Protein 3VOQ (pdb70)

InterPro domains:
  IPR008828 TORC2 component Sin1/Avo1 [PTHR13335] (1-492)
  IPR011993 PH-like domain superfamily [G3DSA:2.30.29.30] (369-493)
  IPR031313 SAPK-interacting protein 1, Pleckstrin-homology domain [PF16979] (382-487)
  IPR031567 Sin1, middle CRIM domain [PF16978] (139-267)
  IPR032679 Sin1, N-terminal [PF05422] (18-128)
  IPR057339 Target of rapamycin complex 2 subunit MAPKAP1-like, Ras-binding domain [PF25322] (287-353)

Radius of gyration: 21.89 Å; Cα contacts (8 Å, |Δi|>4): 453; chains: 2; bounding box: 77×35×36 Å

Secondary structure (DSSP, 8-state):
-HHHHHHHHHTTTS-EEEEEEEEETTTEEEEEEEEE-SSEEEEEE---SB-----EEEEGGGEEEEEEEEE-SSS-EEEEEEEEETTEEEEEEEEE-HHHHHHHHHHHHHHHHT--/-HHHHHHHHHHHHS-EEEEEEEEEETTEEEEEEEEE-SSEEEEEE----S-EEEEGGGEEEEEEEEEEETTEEEEEEEEEETTEEEEEEEEE-HHHHHHHHHHHHHHHHTT--

B-factor: mean 34.65, std 16.0, range [14.68, 100.29]

GO terms:
  GO:0005634 nucleus (C, IDA)
  GO:0005737 cytoplasm (C, IDA)
  GO:0031932 TORC2 complex (C, IDA)
  GO:0005829 cytosol (C, IDA)
  GO:0005886 plasma membrane (C, IDA)
  GO:0004674 protein serine/threonine kinase activity (F, IDA)
  GO:0038203 TORC2 signaling (P, IDA)
  GO:0019901 protein kinase binding (F, IPI)
  GO:0005547 phosphatidylinositol-3,4,5-trisphosphate binding (F, IDA)
  GO:0005741 mitochondrial outer membrane (C, IDA)
  GO:0005764 lysosome (C, IDA)
  GO:0005769 early endosome (C, IDA)
  GO:0005770 late endosome (C, IDA)
  GO:0005783 endoplasmic reticulum (C, IDA)
  GO:0140767 enzyme-substrate adaptor activity (F, IDA)
  GO:0031901 early endosome membrane (C, EXP)
  GO:0031902 late endosome membrane (C, EXP)
  GO:0000139 Golgi membrane (C, EXP)
  GO:0005634 nucleus (C, EXP)
  GO:0005737 cytoplasm (C, EXP)

CATH classification: 2.30.29.30

Nearest PDB structures (foldseek):
  3voq-assembly1_A  TM=1.009E+00  e=1.250E-22  Homo sapiens
  7lc1-assembly2_D  TM=9.652E-01  e=3.990E-19  Homo sapiens
  7lc1-assembly1_B  TM=9.574E-01  e=5.546E-19  Homo sapiens
  3voq-assembly1_B  TM=9.208E-01  e=3.787E-18  Homo sapiens
  4a6k-assembly1_D  TM=5.849E-01  e=3.938E-03  Saccharomyces cerevisiae

Organism: Homo sapiens (NCBI:txid9606)

Structure (mmCIF, N/CA/C/O backbone):
data_3VOQ
#
_entry.id   3VOQ
#
_cell.length_a   79.293
_cell.length_b   79.293
_cell.length_c   123.599
_cell.angle_alpha   90.000
_cell.angle_beta   90.000
_cell.angle_gamma   90.000
#
_symmetry.space_group_name_H-M   'P 43 21 2'
#
loop_
_entity.id
_entity.type
_entity.pdbx_description
1 polymer 'Target of rapamycin complex 2 subunit MAPKAP1'
2 water water
#
loop_
_atom_site.group_PDB
_atom_site.id
_atom_site.type_symbol
_atom_site.label_atom_id
_atom_site.label_alt_id
_atom_site.label_comp_id
_atom_site.label_asym_id
_atom_site.label_entity_id
_atom_site.label_seq_id
_atom_site.pdbx_PDB_ins_code
_atom_site.Cartn_x
_atom_site.Cartn_y
_atom_site.Cartn_z
_atom_site.occupancy
_atom_site.B_iso_or_equiv
_atom_site.auth_seq_id
_atom_site.auth_comp_id
_atom_site.auth_asym_id
_atom_site.auth_atom_id
_atom_site.pdbx_PDB_model_num
ATOM 1 N N . GLY A 1 1 ? -9.800 -5.917 -7.929 1.00 37.42 369 GLY A N 1
ATOM 2 C CA . GLY A 1 1 ? -10.938 -5.593 -7.082 1.00 30.53 369 GLY A CA 1
ATOM 3 C C . GLY A 1 1 ? -11.239 -6.807 -6.233 1.00 33.48 369 GLY A C 1
ATOM 4 O O . GLY A 1 1 ? -10.323 -7.661 -5.976 1.00 30.46 369 GLY A O 1
ATOM 5 N N . ALA A 1 2 ? -12.483 -6.888 -5.755 1.00 28.46 370 ALA A N 1
ATOM 6 C CA . ALA A 1 2 ? -12.810 -7.920 -4.750 1.00 28.98 370 ALA A CA 1
ATOM 7 C C . ALA A 1 2 ? -12.509 -9.334 -5.321 1.00 28.17 370 ALA A C 1
ATOM 8 O O . ALA A 1 2 ? -11.921 -10.182 -4.616 1.00 23.92 370 ALA A O 1
ATOM 10 N N . MET A 1 3 ? -12.867 -9.593 -6.566 1.00 27.98 371 MET A N 1
ATOM 11 C CA . MET A 1 3 ? -12.827 -11.019 -7.028 1.00 28.02 371 MET A CA 1
ATOM 12 C C . MET A 1 3 ? -11.368 -11.434 -7.300 1.00 29.80 371 MET A C 1
ATOM 13 O O . MET A 1 3 ? -10.996 -12.575 -7.079 1.00 27.59 371 MET A O 1
ATOM 18 N N . ALA A 1 4 ? -10.533 -10.508 -7.758 1.00 26.58 372 ALA A N 1
ATOM 19 C CA . ALA A 1 4 ? -9.081 -10.811 -7.885 1.00 27.98 372 ALA A CA 1
ATOM 20 C C . ALA A 1 4 ? -8.455 -11.060 -6.531 1.00 26.09 372 ALA A C 1
ATOM 21 O O . ALA A 1 4 ? -7.568 -11.898 -6.419 1.00 23.95 372 ALA A O 1
ATOM 23 N N . THR A 1 5 ? -8.905 -10.333 -5.488 1.00 21.94 373 THR A N 1
ATOM 24 C CA . THR A 1 5 ? -8.430 -10.481 -4.128 1.00 20.78 373 THR A CA 1
ATOM 25 C C . THR A 1 5 ? -8.888 -11.817 -3.603 1.00 22.05 373 THR A C 1
ATOM 26 O O . THR A 1 5 ? -8.070 -12.544 -3.003 1.00 21.53 373 THR A O 1
ATOM 30 N N . VAL A 1 6 ? -10.133 -12.213 -3.905 1.00 21.07 374 VAL A N 1
ATOM 31 C CA . VAL A 1 6 ? -10.565 -13.573 -3.499 1.00 22.35 374 VAL A CA 1
ATOM 32 C C . VAL A 1 6 ? -9.766 -14.671 -4.283 1.00 20.86 374 VAL A C 1
ATOM 33 O O . VAL A 1 6 ? -9.365 -15.650 -3.707 1.00 19.65 374 VAL A O 1
ATOM 37 N N . GLN A 1 7 ? -9.514 -14.467 -5.574 1.00 22.81 375 GLN A N 1
ATOM 38 C CA . GLN A 1 7 ? -8.660 -15.429 -6.331 1.00 22.67 375 GLN A CA 1
ATOM 39 C C . GLN A 1 7 ? -7.286 -15.567 -5.657 1.00 22.33 375 GLN A C 1
ATOM 40 O O . GLN A 1 7 ? -6.747 -16.672 -5.506 1.00 20.60 375 GLN A O 1
ATOM 46 N N . ASP A 1 8 ? -6.707 -14.455 -5.250 1.00 23.23 376 ASP A N 1
ATOM 47 C CA . ASP A 1 8 ? -5.402 -14.531 -4.562 1.00 23.49 376 ASP A CA 1
ATOM 48 C C . ASP A 1 8 ? -5.485 -15.304 -3.203 1.00 22.01 376 ASP A C 1
ATOM 49 O O . ASP A 1 8 ? -4.500 -15.886 -2.794 1.00 23.75 376 ASP A O 1
ATOM 54 N N . MET A 1 9 ? -6.565 -15.133 -2.460 1.00 17.75 377 MET A N 1
ATOM 55 C CA . MET A 1 9 ? -6.739 -15.933 -1.232 1.00 19.77 377 MET A CA 1
ATOM 56 C C . MET A 1 9 ? -6.853 -17.407 -1.606 1.00 17.61 377 MET A C 1
ATOM 57 O O . MET A 1 9 ? -6.285 -18.271 -0.967 1.00 21.49 377 MET A O 1
ATOM 62 N N . LEU A 1 10 ? -7.665 -17.717 -2.604 1.00 18.36 378 LEU A N 1
ATOM 63 C CA . LEU A 1 10 ? -7.849 -19.126 -2.979 1.00 18.93 378 LEU A CA 1
ATOM 64 C C . LEU A 1 10 ? -6.553 -19.837 -3.372 1.00 18.61 378 LEU A C 1
ATOM 65 O O . LEU A 1 10 ? -6.357 -21.055 -3.085 1.00 19.79 378 LEU A O 1
ATOM 70 N N . SER A 1 11 ? -5.660 -19.088 -4.035 1.00 18.07 379 SER A N 1
ATOM 71 C CA . SER A 1 11 ? -4.422 -19.612 -4.626 1.00 18.40 379 SER A CA 1
ATOM 72 C C . SER A 1 11 ? -3.271 -19.369 -3.620 1.00 17.00 379 SER A C 1
ATOM 73 O O . SER A 1 11 ? -2.137 -19.584 -3.955 1.00 19.33 379 SER A O 1
ATOM 76 N N . SER A 1 12 ? -3.558 -18.946 -2.408 1.00 18.31 380 SER A N 1
ATOM 77 C CA . SER A 1 12 ? -2.470 -18.513 -1.508 1.00 17.19 380 SER A CA 1
ATOM 78 C C . SER A 1 12 ? -1.520 -19.603 -1.084 1.00 22.65 380 SER A C 1
ATOM 79 O O . SER A 1 12 ? -0.335 -19.334 -0.784 1.00 19.50 380 SER A O 1
ATOM 82 N N . HIS A 1 13 ? -2.039 -20.843 -1.017 1.00 20.30 381 HIS A N 1
ATOM 83 C CA . HIS A 1 13 ? -1.223 -21.929 -0.646 1.00 19.17 381 HIS A CA 1
ATOM 84 C C . HIS A 1 13 ? -0.581 -22.625 -1.821 1.00 17.53 381 HIS A C 1
ATOM 85 O O . HIS A 1 13 ? 0.233 -23.548 -1.617 1.00 18.91 381 HIS A O 1
ATOM 92 N N . HIS A 1 14 ? -0.838 -22.206 -3.047 1.00 17.82 382 HIS A N 1
ATOM 93 C CA . HIS A 1 14 ? -0.270 -22.890 -4.206 1.00 19.38 382 HIS A CA 1
ATOM 94 C C . HIS A 1 14 ? 1.205 -22.483 -4.243 1.00 24.45 382 HIS A C 1
ATOM 95 O O . HIS A 1 14 ? 1.584 -21.370 -3.788 1.00 21.57 382 HIS A O 1
ATOM 102 N N . TYR A 1 15 ? 2.018 -23.332 -4.849 1.00 22.66 383 TYR A N 1
ATOM 103 C CA . TYR A 1 15 ? 3.437 -23.008 -5.078 1.00 24.08 383 TYR A CA 1
ATOM 104 C C . TYR A 1 15 ? 3.619 -21.810 -5.973 1.00 25.52 383 TYR A C 1
ATOM 105 O O . TYR A 1 15 ? 2.995 -21.721 -7.019 1.00 20.57 383 TYR A O 1
ATOM 114 N N . LYS A 1 16 ? 4.475 -20.862 -5.590 1.00 23.97 384 LYS A N 1
ATOM 115 C CA . LYS A 1 16 ? 4.894 -19.844 -6.496 1.00 25.24 384 LYS A CA 1
ATOM 116 C C . LYS A 1 16 ? 6.361 -19.428 -6.149 1.00 29.85 384 LYS A C 1
ATOM 117 O O . LYS A 1 16 ? 6.749 -19.303 -4.991 1.00 24.96 384 LYS A O 1
ATOM 123 N N . SER A 1 17 ? 7.183 -19.202 -7.165 1.00 31.01 385 SER A N 1
ATOM 124 C CA . SER A 1 17 ? 8.587 -18.805 -6.857 1.00 36.03 385 SER A CA 1
ATOM 125 C C . SER A 1 17 ? 8.810 -17.388 -7.236 1.00 36.55 385 SER A C 1
ATOM 126 O O . SER A 1 17 ? 8.162 -16.874 -8.149 1.00 34.48 385 SER A O 1
ATOM 129 N N . PHE A 1 18 ? 9.671 -16.701 -6.500 1.00 30.79 386 PHE A N 1
ATOM 130 C CA . PHE A 1 18 ? 9.920 -15.310 -6.759 1.00 29.93 386 PHE A CA 1
ATOM 131 C C . PHE A 1 18 ? 11.478 -15.113 -6.868 1.00 34.82 386 PHE A C 1
ATOM 132 O O . PHE A 1 18 ? 12.242 -15.684 -6.075 1.00 30.53 386 PHE A O 1
ATOM 140 N N . LYS A 1 19 ? 11.937 -14.286 -7.801 1.00 33.86 387 LYS A N 1
ATOM 141 C CA . LYS A 1 19 ? 13.405 -13.919 -7.905 1.00 35.20 387 LYS A CA 1
ATOM 142 C C . LYS A 1 19 ? 13.600 -12.721 -7.072 1.00 31.82 387 LYS A C 1
ATOM 143 O O . LYS A 1 19 ? 13.087 -11.647 -7.401 1.00 33.67 387 LYS A O 1
ATOM 149 N N . VAL A 1 20 ? 14.326 -12.848 -5.965 1.00 32.18 388 VAL A N 1
ATOM 150 C CA . VAL A 1 20 ? 14.503 -11.712 -5.040 1.00 28.85 388 VAL A CA 1
ATOM 151 C C . VAL A 1 20 ? 16.021 -11.751 -4.585 1.00 27.60 388 VAL A C 1
ATOM 152 O O . VAL A 1 20 ? 16.713 -12.713 -4.795 1.00 31.09 388 VAL A O 1
ATOM 156 N N . SER A 1 21 ? 16.455 -10.706 -3.910 1.00 29.02 389 SER A N 1
ATOM 157 C CA . SER A 1 21 ? 17.777 -10.619 -3.262 1.00 36.99 389 SER A CA 1
ATOM 158 C C . SER A 1 21 ? 17.596 -10.999 -1.833 1.00 29.29 389 SER A C 1
ATOM 159 O O . SER A 1 21 ? 16.796 -10.401 -1.169 1.00 35.42 389 SER A O 1
ATOM 162 N N . MET A 1 22 ? 18.390 -11.946 -1.373 1.00 32.38 390 MET A N 1
ATOM 163 C CA . MET A 1 22 ? 18.592 -12.205 0.038 1.00 26.34 390 MET A CA 1
ATOM 164 C C . MET A 1 22 ? 19.709 -11.279 0.614 1.00 32.39 390 MET A C 1
ATOM 165 O O . MET A 1 22 ? 20.813 -11.192 0.023 1.00 33.09 390 MET A O 1
ATOM 170 N N . ILE A 1 23 ? 19.440 -10.601 1.726 1.00 28.96 391 ILE A N 1
ATOM 171 C CA . ILE A 1 23 ? 20.392 -9.718 2.352 1.00 29.55 391 ILE A CA 1
ATOM 172 C C . ILE A 1 23 ? 21.238 -10.576 3.339 1.00 38.18 391 ILE A C 1
ATOM 173 O O . ILE A 1 23 ? 20.650 -11.359 4.133 1.00 32.39 391 ILE A O 1
ATOM 178 N N . HIS A 1 24 ? 22.598 -10.546 3.237 1.00 29.68 392 HIS A N 1
ATOM 179 C CA . HIS A 1 24 ? 23.489 -11.297 4.202 1.00 30.68 392 HIS A CA 1
ATOM 180 C C . HIS A 1 24 ? 24.130 -10.393 5.182 1.00 33.81 392 HIS A C 1
ATOM 181 O O . HIS A 1 24 ? 24.707 -9.326 4.810 1.00 35.95 392 HIS A O 1
ATOM 188 N N . ARG A 1 25 ? 24.049 -10.757 6.455 1.00 32.73 393 ARG A N 1
ATOM 189 C CA . ARG A 1 25 ? 24.567 -9.904 7.547 1.00 37.45 393 ARG A CA 1
ATOM 190 C C . ARG A 1 25 ? 24.255 -8.440 7.455 1.00 42.44 393 ARG A C 1
ATOM 191 O O . ARG A 1 25 ? 25.121 -7.619 7.787 1.00 41.36 393 ARG A O 1
ATOM 199 N N . LEU A 1 26 ? 23.065 -8.092 6.962 1.00 40.61 394 LEU A N 1
ATOM 200 C CA . LEU A 1 26 ? 22.659 -6.704 6.843 1.00 42.64 394 LEU A CA 1
ATOM 201 C C . LEU A 1 26 ? 23.664 -5.840 6.068 1.00 41.22 394 LEU A C 1
ATOM 202 O O . LEU A 1 26 ? 23.744 -4.623 6.293 1.00 41.64 394 LEU A O 1
ATOM 207 N N . ARG A 1 27 ? 24.392 -6.481 5.164 1.00 37.52 395 ARG A N 1
ATOM 208 C CA . ARG A 1 27 ? 25.437 -5.826 4.401 1.00 41.12 395 ARG A CA 1
ATOM 209 C C . ARG A 1 27 ? 25.351 -6.001 2.918 1.00 40.66 395 ARG A C 1
ATOM 210 O O . ARG A 1 27 ? 25.393 -5.023 2.205 1.00 48.94 395 ARG A O 1
ATOM 218 N N . PHE A 1 28 ? 25.229 -7.223 2.414 1.00 42.76 396 PHE A N 1
ATOM 219 C CA . PHE A 1 28 ? 25.181 -7.315 0.980 1.00 36.21 396 PHE A CA 1
ATOM 220 C C . PHE A 1 28 ? 24.098 -8.270 0.475 1.00 43.74 396 PHE A C 1
ATOM 221 O O . PHE A 1 28 ? 23.592 -9.089 1.260 1.00 34.20 396 PHE A O 1
ATOM 229 N N . THR A 1 29 ? 23.802 -8.279 -0.828 1.00 33.54 397 THR A N 1
ATOM 230 C CA . THR A 1 29 ? 22.783 -9.252 -1.266 1.00 41.21 397 THR A CA 1
ATOM 231 C C . THR A 1 29 ? 23.350 -10.248 -2.204 1.00 43.49 397 THR A C 1
ATOM 232 O O . THR A 1 29 ? 24.378 -9.967 -2.825 1.00 40.02 397 THR A O 1
ATOM 236 N N . THR A 1 30 ? 22.712 -11.424 -2.293 1.00 40.43 398 THR A N 1
ATOM 237 C CA . THR A 1 30 ? 22.915 -12.390 -3.375 1.00 35.77 398 THR A CA 1
ATOM 238 C C . THR A 1 30 ? 21.525 -12.695 -3.988 1.00 44.75 398 THR A C 1
ATOM 239 O O . THR A 1 30 ? 20.479 -12.428 -3.393 1.00 37.13 398 THR A O 1
ATOM 243 N N . ASP A 1 31 ? 21.507 -13.273 -5.168 1.00 44.37 399 ASP A N 1
ATOM 244 C CA . ASP A 1 31 ? 20.215 -13.519 -5.827 1.00 45.65 399 ASP A CA 1
ATOM 245 C C . ASP A 1 31 ? 19.759 -14.900 -5.536 1.00 41.29 399 ASP A C 1
ATOM 246 O O . ASP A 1 31 ? 20.533 -15.813 -5.607 1.00 36.94 399 ASP A O 1
ATOM 251 N N . VAL A 1 32 ? 18.474 -15.056 -5.157 1.00 40.75 400 VAL A N 1
ATOM 252 C CA . VAL A 1 32 ? 17.951 -16.400 -4.829 1.00 33.83 400 VAL A CA 1
ATOM 253 C C . VAL A 1 32 ? 16.619 -16.612 -5.588 1.00 33.29 400 VAL A C 1
ATOM 254 O O . VAL A 1 32 ? 15.984 -15.670 -6.054 1.00 35.42 400 VAL A O 1
ATOM 258 N N . GLN A 1 33 ? 16.197 -17.850 -5.663 1.00 34.72 401 GLN A N 1
ATOM 259 C CA . GLN A 1 33 ? 14.820 -18.101 -5.972 1.00 38.56 401 GLN A CA 1
ATOM 260 C C . GLN A 1 33 ? 14.147 -18.516 -4.620 1.00 32.11 401 GLN A C 1
ATOM 261 O O . GLN A 1 33 ? 14.625 -19.434 -3.905 1.00 33.74 401 GLN A O 1
ATOM 267 N N . LEU A 1 34 ? 13.085 -17.798 -4.265 1.00 33.56 402 LEU A N 1
ATOM 268 C CA . LEU A 1 34 ? 12.326 -18.049 -3.013 1.00 27.21 402 LEU A CA 1
ATOM 269 C C . LEU A 1 34 ? 10.995 -18.752 -3.500 1.00 27.21 402 LEU A C 1
ATOM 270 O O . LEU A 1 34 ? 10.185 -18.124 -4.239 1.00 26.86 402 LEU A O 1
ATOM 275 N N . GLY A 1 35 ? 10.879 -20.023 -3.213 1.00 26.02 403 GLY A N 1
ATOM 276 C CA . GLY A 1 35 ? 9.715 -20.842 -3.622 1.00 26.82 403 GLY A CA 1
ATOM 277 C C . GLY A 1 35 ? 8.845 -20.893 -2.340 1.00 29.81 403 GLY A C 1
ATOM 278 O O . GLY A 1 35 ? 9.353 -21.231 -1.248 1.00 27.88 403 GLY A O 1
ATOM 279 N N . ILE A 1 36 ? 7.569 -20.531 -2.455 1.00 19.98 404 ILE A N 1
ATOM 280 C CA . ILE A 1 36 ? 6.660 -20.525 -1.264 1.00 18.28 404 ILE A CA 1
ATOM 281 C C . ILE A 1 36 ? 5.395 -21.346 -1.628 1.00 20.61 404 ILE A C 1
ATOM 282 O O . ILE A 1 36 ? 4.798 -21.070 -2.693 1.00 19.63 404 ILE A O 1
ATOM 287 N N . SER A 1 37 ? 4.981 -22.284 -0.780 1.00 20.97 405 SER A N 1
ATOM 288 C CA . SER A 1 37 ? 3.633 -22.859 -0.948 1.00 21.14 405 SER A CA 1
ATOM 289 C C . SER A 1 37 ? 3.176 -23.130 0.452 1.00 21.18 405 SER A C 1
ATOM 290 O O . SER A 1 37 ? 3.947 -22.897 1.447 1.00 19.72 405 SER A O 1
ATOM 293 N N . GLY A 1 38 ? 1.937 -23.637 0.629 1.00 19.15 406 GLY A N 1
ATOM 294 C CA . GLY A 1 38 ? 1.492 -24.026 1.986 1.00 16.53 406 GLY A CA 1
ATOM 295 C C . GLY A 1 38 ? 2.315 -25.159 2.626 1.00 20.49 406 GLY A C 1
ATOM 296 O O . GLY A 1 38 ? 2.157 -25.434 3.838 1.00 24.57 406 GLY A O 1
ATOM 297 N N . ASP A 1 39 ? 3.069 -25.901 1.836 1.00 18.93 407 ASP A N 1
ATOM 298 C CA . ASP A 1 39 ? 3.958 -27.019 2.380 1.00 24.85 407 ASP A CA 1
ATOM 299 C C . ASP A 1 39 ? 5.278 -26.471 2.947 1.00 23.18 407 ASP A C 1
ATOM 300 O O . ASP A 1 39 ? 5.750 -26.951 3.942 1.00 23.52 407 ASP A O 1
ATOM 305 N N . LYS A 1 40 ? 5.907 -25.491 2.297 1.00 22.52 408 LYS A N 1
ATOM 306 C CA . LYS A 1 40 ? 7.255 -25.107 2.717 1.00 24.73 408 LYS A CA 1
ATOM 307 C C . LYS A 1 40 ? 7.740 -23.882 1.988 1.00 25.57 408 LYS A C 1
ATOM 308 O O . LYS A 1 40 ? 7.143 -23.491 0.947 1.00 23.82 408 LYS A O 1
ATOM 314 N N . VAL A 1 41 ? 8.817 -23.275 2.543 1.00 22.80 409 VAL A N 1
ATOM 315 C CA . VAL A 1 41 ? 9.454 -22.132 1.979 1.00 21.58 409 VAL A CA 1
ATOM 316 C C . VAL A 1 41 ? 10.897 -22.621 1.551 1.00 25.92 409 VAL A C 1
ATOM 317 O O . VAL A 1 41 ? 11.633 -23.162 2.404 1.00 25.04 409 VAL A O 1
ATOM 321 N N . GLU A 1 42 ? 11.278 -22.483 0.278 1.00 23.68 410 GLU A N 1
ATOM 322 C CA . GLU A 1 42 ? 12.671 -22.808 -0.126 1.00 28.59 410 GLU A CA 1
ATOM 323 C C . GLU A 1 42 ? 13.418 -21.645 -0.648 1.00 31.03 410 GLU A C 1
ATOM 324 O O . GLU A 1 42 ? 12.833 -20.802 -1.337 1.00 27.37 410 GLU A O 1
ATOM 330 N N . ILE A 1 43 ? 14.716 -21.561 -0.300 1.00 31.10 411 ILE A N 1
ATOM 331 C CA . ILE A 1 43 ? 15.618 -20.509 -0.817 1.00 31.39 411 ILE A CA 1
ATOM 332 C C . ILE A 1 43 ? 16.770 -21.258 -1.492 1.00 34.65 411 ILE A C 1
ATOM 333 O O . ILE A 1 43 ? 17.418 -22.149 -0.849 1.00 34.05 411 ILE A O 1
ATOM 338 N N . ASP A 1 44 ? 16.915 -21.017 -2.787 1.00 37.40 412 ASP A N 1
ATOM 339 C CA . ASP A 1 44 ? 17.951 -21.617 -3.597 1.00 38.99 412 ASP A CA 1
ATOM 340 C C . ASP A 1 44 ? 18.703 -20.464 -4.236 1.00 41.31 412 ASP A C 1
ATOM 341 O O . ASP A 1 44 ? 18.095 -19.562 -4.814 1.00 41.74 412 ASP A O 1
ATOM 346 N N . PRO A 1 45 ? 20.031 -20.449 -4.048 1.00 46.04 413 PRO A N 1
ATOM 347 C CA . PRO A 1 45 ? 20.877 -19.459 -4.658 1.00 45.43 413 PRO A CA 1
ATOM 348 C C . PRO A 1 45 ? 20.760 -19.570 -6.169 1.00 40.82 413 PRO A C 1
ATOM 349 O O . PRO A 1 45 ? 20.823 -20.679 -6.697 1.00 47.26 413 PRO A O 1
ATOM 353 N N . VAL A 1 46 ? 20.590 -18.464 -6.874 1.00 46.74 414 VAL A N 1
ATOM 354 C CA . VAL A 1 46 ? 20.494 -18.533 -8.337 1.00 55.24 414 VAL A CA 1
ATOM 355 C C . VAL A 1 46 ? 21.834 -18.841 -9.102 1.00 62.75 414 VAL A C 1
ATOM 356 O O . VAL A 1 46 ? 22.935 -18.379 -8.724 1.00 57.16 414 VAL A O 1
ATOM 360 N N . THR A 1 53 ? 36.561 -18.366 -6.649 1.00 85.87 421 THR A N 1
ATOM 361 C CA . THR A 1 53 ? 35.632 -19.490 -6.579 1.00 91.89 421 THR A CA 1
ATOM 362 C C . THR A 1 53 ? 36.342 -20.701 -5.899 1.00 88.52 421 THR A C 1
ATOM 363 O O . THR A 1 53 ? 35.753 -21.777 -5.778 1.00 100.29 421 THR A O 1
ATOM 367 N N . LYS A 1 54 ? 37.589 -20.511 -5.437 1.00 83.56 422 LYS A N 1
ATOM 368 C CA . LYS A 1 54 ? 38.210 -21.428 -4.434 1.00 68.14 422 LYS A CA 1
ATOM 369 C C . LYS A 1 54 ? 38.310 -20.827 -2.965 1.00 65.55 422 LYS A C 1
ATOM 370 O O . LYS A 1 54 ? 38.419 -21.560 -1.946 1.00 59.44 422 LYS A O 1
ATOM 376 N N . PHE A 1 55 ? 38.251 -19.495 -2.849 1.00 39.79 423 PHE A N 1
ATOM 377 C CA . PHE A 1 55 ? 38.008 -18.882 -1.502 1.00 46.04 423 PHE A CA 1
ATOM 378 C C . PHE A 1 55 ? 36.592 -18.339 -1.418 1.00 46.43 423 PHE A C 1
ATOM 379 O O . PHE A 1 55 ? 36.379 -17.306 -0.843 1.00 45.94 423 PHE A O 1
ATOM 387 N N . TRP A 1 56 ? 35.642 -19.068 -1.997 1.00 49.32 424 TRP A N 1
ATOM 388 C CA . TRP A 1 56 ? 34.252 -18.588 -2.141 1.00 50.94 424 TRP A CA 1
ATOM 389 C C . TRP A 1 56 ? 33.406 -19.083 -0.972 1.00 58.60 424 TRP A C 1
ATOM 390 O O . TRP A 1 56 ? 33.344 -20.304 -0.730 1.00 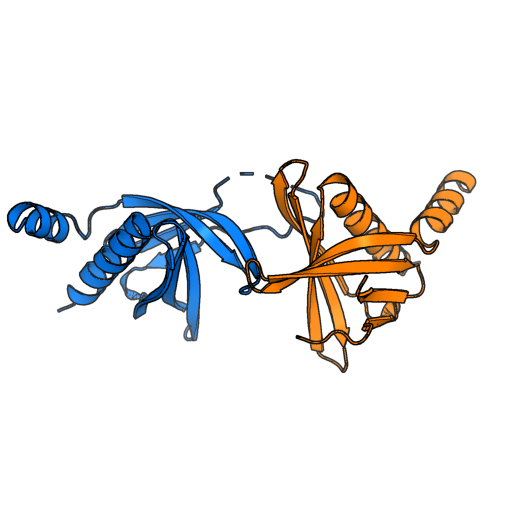57.41 424 TRP A O 1
ATOM 401 N N . ILE A 1 57 ? 32.791 -18.150 -0.214 1.00 53.55 425 ILE A N 1
ATOM 402 C CA . ILE A 1 57 ? 31.764 -18.460 0.820 1.00 53.10 425 ILE A CA 1
ATOM 403 C C . ILE A 1 57 ? 30.514 -19.147 0.153 1.00 52.12 425 ILE A C 1
ATOM 404 O O . ILE A 1 57 ? 29.747 -18.450 -0.512 1.00 55.69 425 ILE A O 1
ATOM 409 N N . LYS A 1 58 ? 30.355 -20.477 0.290 1.00 56.04 426 LYS A N 1
ATOM 410 C CA . LYS A 1 58 ? 29.272 -21.251 -0.362 1.00 62.28 426 LYS A CA 1
ATOM 411 C C . LYS A 1 58 ? 27.868 -20.851 0.224 1.00 61.25 426 LYS A C 1
ATOM 412 O O . LYS A 1 58 ? 27.755 -20.612 1.431 1.00 50.82 426 LYS A O 1
ATOM 414 N N . GLN A 1 59 ? 26.826 -20.707 -0.609 1.00 62.04 427 GLN A N 1
ATOM 415 C CA . GLN A 1 59 ? 25.443 -20.478 -0.053 1.00 57.18 427 GLN A CA 1
ATOM 416 C C . GLN A 1 59 ? 24.625 -21.784 -0.074 1.00 48.08 427 GLN A C 1
ATOM 417 O O . GLN A 1 59 ? 24.362 -22.337 -1.112 1.00 50.40 427 GLN A O 1
ATOM 423 N N . LYS A 1 60 ? 24.311 -22.363 1.064 1.00 49.13 428 LYS A N 1
ATOM 424 C CA . LYS A 1 60 ? 23.624 -23.674 1.004 1.00 47.84 428 LYS A CA 1
ATOM 425 C C . LYS A 1 60 ? 22.056 -23.417 0.761 1.00 46.11 428 LYS A C 1
ATOM 426 O O . LYS A 1 60 ? 21.519 -22.363 1.178 1.00 42.65 428 LYS A O 1
ATOM 428 N N . PRO A 1 61 ? 21.375 -24.299 0.017 1.00 45.96 429 PRO A N 1
ATOM 429 C CA . PRO A 1 61 ? 19.889 -24.162 -0.145 1.00 39.95 429 PRO A CA 1
ATOM 430 C C . PRO A 1 61 ? 19.247 -24.252 1.220 1.00 40.95 429 PRO A C 1
ATOM 431 O O . PRO A 1 61 ? 19.830 -24.860 2.101 1.00 37.35 429 PRO A O 1
ATOM 435 N N . ILE A 1 62 ? 18.121 -23.549 1.442 1.00 39.50 430 ILE A N 1
ATOM 436 C CA . ILE A 1 62 ? 17.446 -23.581 2.744 1.00 33.61 430 ILE A CA 1
ATOM 437 C C . ILE A 1 62 ? 16.045 -24.158 2.443 1.00 34.98 430 ILE A C 1
ATOM 438 O O . ILE A 1 62 ? 15.386 -23.743 1.431 1.00 27.75 430 ILE A O 1
ATOM 443 N N . SER A 1 63 ? 15.586 -25.094 3.288 1.00 29.91 431 SER A N 1
ATOM 444 C CA . SER A 1 63 ? 14.218 -25.595 3.137 1.00 33.18 431 SER A CA 1
ATOM 445 C C . SER A 1 63 ? 13.513 -25.452 4.455 1.00 31.95 431 SER A C 1
ATOM 446 O O . SER A 1 63 ? 14.014 -25.926 5.473 1.00 32.08 431 SER A O 1
ATOM 449 N N . ILE A 1 64 ? 12.373 -24.754 4.525 1.00 25.86 432 ILE A N 1
ATOM 450 C CA . ILE A 1 64 ? 11.721 -24.579 5.840 1.00 22.70 432 ILE A CA 1
ATOM 451 C C . ILE A 1 64 ? 10.272 -25.171 5.749 1.00 27.04 432 ILE A C 1
ATOM 452 O O . ILE A 1 64 ? 9.486 -24.655 4.924 1.00 26.17 432 ILE A O 1
ATOM 457 N N . ASP A 1 65 ? 9.900 -26.141 6.580 1.00 24.55 433 ASP A N 1
ATOM 458 C CA . ASP A 1 65 ? 8.498 -26.618 6.683 1.00 28.35 433 ASP A CA 1
ATOM 459 C C . ASP A 1 65 ? 7.619 -25.448 7.014 1.00 23.42 433 ASP A C 1
ATOM 460 O O . ASP A 1 65 ? 7.953 -24.640 7.910 1.00 23.07 433 ASP A O 1
ATOM 465 N N . SER A 1 66 ? 6.496 -25.267 6.311 1.00 20.35 434 SER A N 1
ATOM 466 C CA . SER A 1 66 ? 5.661 -24.100 6.614 1.00 19.82 434 SER A CA 1
ATOM 467 C C . SER A 1 66 ? 5.179 -24.092 8.035 1.00 19.76 434 SER A C 1
ATOM 468 O O . SER A 1 66 ? 4.960 -23.002 8.597 1.00 19.75 434 SER A O 1
ATOM 471 N N . ASP A 1 67 ? 5.064 -25.259 8.702 1.00 19.39 435 ASP A N 1
ATOM 472 C CA . ASP A 1 67 ? 4.605 -25.204 10.117 1.00 21.19 435 ASP A CA 1
ATOM 473 C C . ASP A 1 67 ? 5.753 -24.703 11.076 1.00 23.94 435 ASP A C 1
ATOM 474 O O . ASP A 1 67 ? 5.470 -24.450 12.202 1.00 22.19 435 ASP A O 1
ATOM 479 N N . LEU A 1 68 ? 6.958 -24.496 10.566 1.00 22.19 436 LEU A N 1
ATOM 480 C CA . LEU A 1 68 ? 8.000 -23.840 11.464 1.00 24.20 436 LEU A CA 1
ATOM 481 C C . LEU A 1 68 ? 8.098 -22.323 11.178 1.00 26.75 436 LEU A C 1
ATOM 482 O O . LEU A 1 68 ? 8.884 -21.604 11.855 1.00 25.81 436 LEU A O 1
ATOM 487 N N . LEU A 1 69 ? 7.298 -21.814 10.240 1.00 23.37 437 LEU A N 1
ATOM 488 C CA . LEU A 1 69 ? 7.264 -20.350 10.026 1.00 25.14 437 LEU A CA 1
ATOM 489 C C . LEU A 1 69 ? 6.575 -19.681 11.222 1.00 23.61 437 LEU A C 1
ATOM 490 O O . LEU A 1 69 ? 5.504 -20.185 11.687 1.00 23.63 437 LEU A O 1
ATOM 495 N N . CYS A 1 70 ? 7.060 -18.491 11.632 1.00 23.97 438 CYS A N 1
ATOM 496 C CA . CYS A 1 70 ? 6.518 -17.738 12.749 1.00 22.24 438 CYS A CA 1
ATOM 497 C C . CYS A 1 70 ? 5.976 -16.418 12.271 1.00 23.19 438 CYS A C 1
ATOM 498 O O . CYS A 1 70 ? 4.931 -16.042 12.753 1.00 23.77 438 CYS A O 1
ATOM 501 N N . ALA A 1 71 ? 6.632 -15.696 11.336 1.00 22.85 439 ALA A N 1
ATOM 502 C CA . ALA A 1 71 ? 6.185 -14.319 11.041 1.00 21.64 439 ALA A CA 1
ATOM 503 C C . ALA A 1 71 ? 6.789 -13.866 9.736 1.00 26.24 439 ALA A C 1
ATOM 504 O O . ALA A 1 71 ? 7.838 -14.374 9.280 1.00 23.71 439 ALA A O 1
ATOM 506 N N . CYS A 1 72 ? 6.079 -12.953 9.048 1.00 22.14 440 CYS A N 1
ATOM 507 C CA . CYS A 1 72 ? 6.603 -12.415 7.799 1.00 21.78 440 CYS A CA 1
ATOM 508 C C . CYS A 1 72 ? 6.156 -10.975 7.788 1.00 26.79 440 CYS A C 1
ATOM 509 O O . CYS A 1 72 ? 4.922 -10.705 7.812 1.00 24.78 440 CYS A O 1
ATOM 512 N N . ASP A 1 73 ? 7.133 -10.048 7.764 1.00 25.52 441 ASP A N 1
ATOM 513 C CA . ASP A 1 73 ? 6.766 -8.611 8.068 1.00 27.49 441 ASP A CA 1
ATOM 514 C C . ASP A 1 73 ? 7.515 -7.698 7.132 1.00 29.12 441 ASP A C 1
ATOM 515 O O . ASP A 1 73 ? 8.671 -7.933 6.839 1.00 26.96 441 ASP A O 1
ATOM 520 N N . LEU A 1 74 ? 6.845 -6.684 6.632 1.00 27.49 442 LEU A N 1
ATOM 521 C CA . LEU A 1 74 ? 7.497 -5.699 5.804 1.00 36.09 442 LEU A CA 1
ATOM 522 C C . LEU A 1 74 ? 8.514 -4.960 6.705 1.00 36.46 442 LEU A C 1
ATOM 523 O O . LEU A 1 74 ? 8.176 -4.610 7.843 1.00 39.04 442 LEU A O 1
ATOM 528 N N . ALA A 1 75 ? 9.774 -4.877 6.323 1.00 38.58 443 ALA A N 1
ATOM 529 C CA . ALA A 1 75 ? 10.739 -4.313 7.314 1.00 46.51 443 ALA A CA 1
ATOM 530 C C . ALA A 1 75 ? 10.885 -2.805 7.047 1.00 54.38 443 ALA A C 1
ATOM 531 O O . ALA A 1 75 ? 10.906 -1.990 7.969 1.00 62.76 443 ALA A O 1
ATOM 533 N N . GLU A 1 76 ? 10.953 -2.449 5.774 1.00 50.37 444 GLU A N 1
ATOM 534 C CA . GLU A 1 76 ? 10.747 -1.071 5.376 1.00 62.06 444 GLU A CA 1
ATOM 535 C C . GLU A 1 76 ? 10.533 -1.038 3.874 1.00 63.20 444 GLU A C 1
ATOM 536 O O . GLU A 1 76 ? 11.012 -1.934 3.134 1.00 60.94 444 GLU A O 1
ATOM 542 N N . GLU A 1 77 ? 9.835 0.016 3.434 1.00 66.89 445 GLU A N 1
ATOM 543 C CA . GLU A 1 77 ? 9.60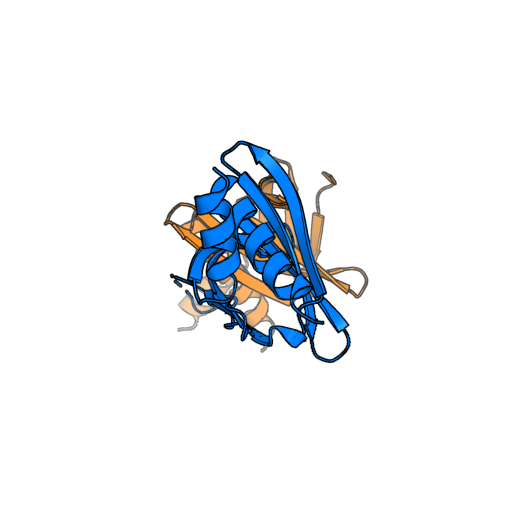7 0.290 2.032 1.00 62.29 445 GLU A CA 1
ATOM 544 C C . GLU A 1 77 ? 10.258 1.638 1.707 1.00 72.71 445 GLU A C 1
ATOM 545 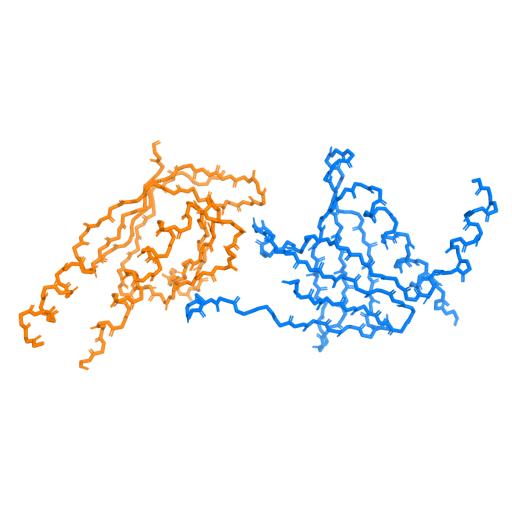O O . GLU A 1 77 ? 9.769 2.677 2.167 1.00 56.74 445 GLU A O 1
ATOM 551 N N . LYS A 1 78 ? 11.369 1.586 0.958 1.00 75.68 446 LYS A N 1
ATOM 552 C CA . LYS A 1 78 ? 12.184 2.753 0.558 1.00 79.38 446 LYS A CA 1
ATOM 553 C C . LYS A 1 78 ? 11.501 3.554 -0.560 1.00 81.85 446 LYS A C 1
ATOM 554 O O . LYS A 1 78 ? 11.129 4.720 -0.361 1.00 71.54 446 LYS A O 1
ATOM 560 N N . SER A 1 79 ? 11.379 2.913 -1.728 1.00 70.21 447 SER A N 1
ATOM 561 C CA . SER A 1 79 ? 10.729 3.448 -2.915 1.00 68.89 447 SER A CA 1
ATOM 562 C C . SER A 1 79 ? 9.768 2.365 -3.424 1.00 72.49 447 SER A C 1
ATOM 563 O O . SER A 1 79 ? 9.649 1.296 -2.792 1.00 65.53 447 SER A O 1
ATOM 566 N N . PRO A 1 80 ? 9.031 2.654 -4.519 1.00 70.54 448 PRO A N 1
ATOM 567 C CA . PRO A 1 80 ? 8.447 1.557 -5.331 1.00 64.93 448 PRO A CA 1
ATOM 568 C C . PRO A 1 80 ? 9.499 0.511 -5.790 1.00 58.74 448 PRO A C 1
ATOM 569 O O . PRO A 1 80 ? 9.184 -0.632 -6.217 1.00 50.52 448 PRO A O 1
ATOM 573 N N . SER A 1 81 ? 10.756 0.866 -5.647 1.00 56.36 449 SER A N 1
ATOM 574 C CA . SER A 1 81 ? 11.797 0.070 -6.260 1.00 59.40 449 SER A CA 1
ATOM 575 C C . SER A 1 81 ? 12.531 -0.864 -5.303 1.00 49.59 449 SER A C 1
ATOM 576 O O . SER A 1 81 ? 13.153 -1.843 -5.751 1.00 47.77 449 SER A O 1
ATOM 579 N N . HIS A 1 82 ? 12.530 -0.514 -4.013 1.00 51.79 450 HIS A N 1
ATOM 580 C CA . HIS A 1 82 ? 13.262 -1.289 -2.979 1.00 59.21 450 HIS A CA 1
ATOM 581 C C . HIS A 1 82 ? 12.381 -1.400 -1.796 1.00 58.96 450 HIS A C 1
ATOM 582 O O . HIS A 1 82 ? 11.945 -0.374 -1.231 1.00 61.69 450 HIS A O 1
ATOM 589 N N . ALA A 1 83 ? 12.000 -2.636 -1.456 1.00 44.59 451 ALA A N 1
ATOM 590 C CA . ALA A 1 83 ? 11.405 -2.837 -0.126 1.00 37.06 451 ALA A CA 1
ATOM 591 C C . ALA A 1 83 ? 12.080 -4.098 0.385 1.00 28.48 451 ALA A C 1
ATOM 592 O O . ALA A 1 83 ? 12.555 -4.932 -0.413 1.00 31.80 451 ALA A O 1
ATOM 594 N N . ILE A 1 84 ?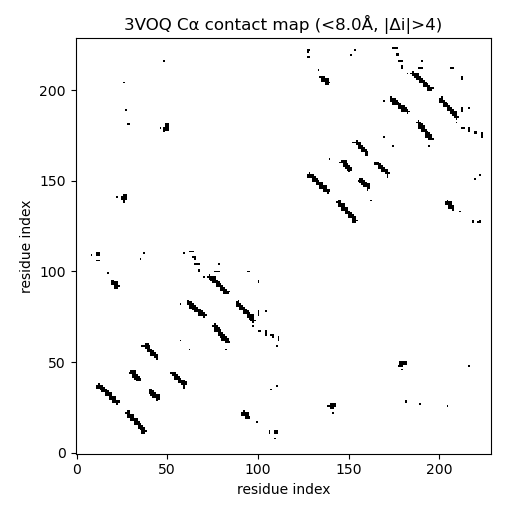 12.051 -4.205 1.691 1.00 31.81 452 ILE A N 1
ATOM 595 C CA . ILE A 1 84 ? 12.746 -5.300 2.430 1.00 33.62 452 ILE A CA 1
ATOM 596 C C . ILE A 1 84 ? 11.691 -5.923 3.348 1.00 29.88 452 ILE A C 1
ATOM 597 O O . ILE A 1 84 ? 10.934 -5.208 4.060 1.00 29.88 452 ILE A O 1
ATOM 602 N N . PHE A 1 85 ? 11.703 -7.258 3.367 1.00 26.73 453 PHE A N 1
ATOM 603 C CA . PHE A 1 85 ? 10.836 -7.941 4.343 1.00 22.78 453 PHE A CA 1
ATOM 604 C C . PHE A 1 85 ? 11.682 -8.973 5.130 1.00 23.07 453 PHE A C 1
ATOM 605 O O . PHE A 1 85 ? 12.779 -9.371 4.685 1.00 25.07 453 PHE A O 1
ATOM 613 N N . LYS A 1 86 ? 11.136 -9.355 6.270 1.00 21.47 454 LYS A N 1
ATOM 614 C CA . LYS A 1 86 ? 11.811 -10.182 7.174 1.00 22.52 454 LYS A CA 1
ATOM 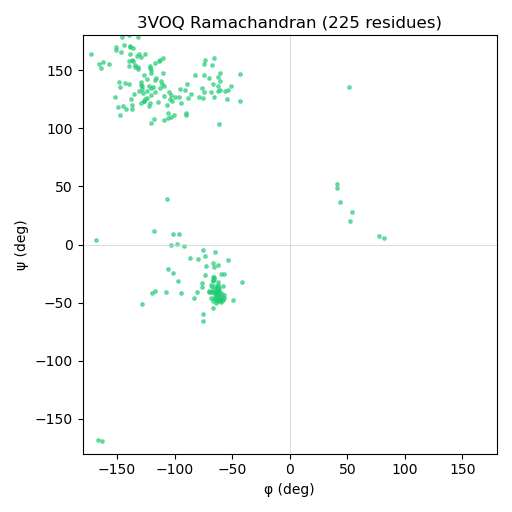615 C C . LYS A 1 86 ? 10.968 -11.442 7.351 1.00 23.77 454 LYS A C 1
ATOM 616 O O . LYS A 1 86 ? 9.805 -11.320 7.694 1.00 26.53 454 LYS A O 1
ATOM 622 N N . LEU A 1 87 ? 11.582 -12.607 7.189 1.00 24.40 455 LEU A N 1
ATOM 623 C CA . LEU A 1 87 ? 10.913 -13.862 7.535 1.00 21.84 455 LEU A CA 1
ATOM 624 C C . LEU A 1 87 ? 11.507 -14.477 8.761 1.00 25.65 455 LEU A C 1
ATOM 625 O O . LEU A 1 87 ? 12.728 -14.708 8.805 1.00 23.95 455 LEU A O 1
ATOM 630 N N . THR A 1 88 ? 10.679 -14.801 9.744 1.00 22.72 456 THR A N 1
ATOM 631 C CA . THR A 1 88 ? 11.118 -15.429 10.976 1.00 23.47 456 THR A CA 1
ATOM 632 C C . THR A 1 88 ? 10.603 -16.858 11.036 1.00 27.71 456 THR A C 1
ATOM 633 O O . THR A 1 88 ? 9.463 -17.160 10.579 1.00 20.92 456 THR A O 1
ATOM 637 N N . TYR A 1 89 ? 11.454 -17.771 11.476 1.00 23.11 457 TYR A N 1
ATOM 638 C CA . TYR A 1 89 ? 11.025 -19.210 11.559 1.00 22.74 457 TYR A CA 1
ATOM 639 C C . TYR A 1 89 ? 11.794 -19.887 12.686 1.00 28.22 457 TYR A C 1
ATOM 640 O O . TYR A 1 89 ? 12.807 -19.290 13.223 1.00 22.59 457 TYR A O 1
ATOM 649 N N . LEU A 1 90 ? 11.388 -21.108 13.044 1.00 21.37 458 LEU A N 1
ATOM 650 C CA . LEU A 1 90 ? 12.007 -21.833 14.134 1.00 21.43 458 LEU A CA 1
ATOM 651 C C . LEU A 1 90 ? 12.883 -22.855 13.506 1.00 22.11 458 LEU A C 1
ATOM 652 O O . LEU A 1 90 ? 12.492 -23.542 12.519 1.00 26.50 458 LEU A O 1
ATOM 657 N N . SER A 1 91 ? 14.153 -22.900 13.929 1.00 21.80 459 SER A N 1
ATOM 658 C CA . SER A 1 91 ? 15.057 -23.897 13.361 1.00 24.96 459 SER A CA 1
ATOM 659 C C . SER A 1 91 ? 15.874 -24.494 14.545 1.00 26.23 459 SER A C 1
ATOM 660 O O . SER A 1 91 ? 16.523 -23.747 15.251 1.00 24.25 459 SER A O 1
ATOM 663 N N . ASN A 1 92 ? 15.776 -25.787 14.773 1.00 27.01 460 ASN A N 1
ATOM 664 C CA . ASN A 1 92 ? 16.385 -26.437 15.911 1.00 29.74 460 ASN A CA 1
ATOM 665 C C . ASN A 1 92 ? 16.275 -25.657 17.213 1.00 25.84 460 ASN A C 1
ATOM 666 O O . ASN A 1 92 ? 17.298 -25.350 17.814 1.00 25.63 460 ASN A O 1
ATOM 671 N N . HIS A 1 93 ? 15.074 -25.190 17.536 1.00 21.25 461 HIS A N 1
ATOM 672 C CA . HIS A 1 93 ? 14.654 -24.596 18.818 1.00 21.98 461 HIS A CA 1
ATOM 673 C C . HIS A 1 93 ? 15.020 -23.169 18.942 1.00 20.48 461 HIS A C 1
ATOM 674 O O . HIS A 1 93 ? 14.872 -22.610 20.053 1.00 20.44 461 HIS A O 1
ATOM 681 N N . ASP A 1 94 ? 15.563 -22.554 17.879 1.00 20.27 462 ASP A N 1
ATOM 682 C CA . ASP A 1 94 ? 15.842 -21.078 17.998 1.00 22.57 462 ASP A CA 1
ATOM 683 C C . ASP A 1 94 ? 15.051 -20.373 16.885 1.00 21.45 462 ASP A C 1
ATOM 684 O O . ASP A 1 94 ? 14.948 -20.964 15.767 1.00 20.84 462 ASP A O 1
ATOM 689 N N . TYR A 1 95 ? 14.696 -19.103 17.086 1.00 22.85 463 TYR A N 1
ATOM 690 C CA . TYR A 1 95 ? 14.089 -18.263 16.039 1.00 23.77 463 TYR A CA 1
ATOM 691 C C . TYR A 1 95 ? 15.214 -17.811 15.141 1.00 29.27 463 TYR A C 1
ATOM 692 O O . TYR A 1 95 ? 16.199 -17.242 15.622 1.00 28.84 463 TYR A O 1
ATOM 701 N N . LYS A 1 96 ? 15.091 -18.032 13.853 1.00 22.33 464 LYS A N 1
ATOM 702 C CA . LYS A 1 96 ? 16.005 -17.474 12.916 1.00 27.34 464 LYS A CA 1
ATOM 703 C C . LYS A 1 96 ? 15.296 -16.446 12.063 1.00 30.34 464 LYS A C 1
ATOM 704 O O . LYS A 1 96 ? 14.048 -16.517 11.882 1.00 25.49 464 LYS A O 1
ATOM 710 N N . HIS A 1 97 ? 16.048 -15.538 11.448 1.00 25.04 465 HIS A N 1
ATOM 711 C CA . HIS A 1 97 ? 15.413 -14.367 10.719 1.00 28.31 465 HIS A CA 1
ATOM 712 C C . HIS A 1 97 ? 16.135 -14.250 9.431 1.00 35.05 465 HIS A C 1
ATOM 713 O O . HIS A 1 97 ? 17.361 -14.322 9.419 1.00 32.99 465 HIS A O 1
ATOM 720 N N . LEU A 1 98 ? 15.440 -14.179 8.322 1.00 26.48 466 LEU A N 1
ATOM 721 C CA . LEU A 1 98 ? 16.047 -13.929 7.009 1.00 26.98 466 LEU A CA 1
ATOM 722 C C . LEU A 1 98 ? 15.463 -12.641 6.391 1.00 29.48 466 LEU A C 1
ATOM 723 O O . LEU A 1 98 ? 14.255 -12.284 6.643 1.00 26.59 466 LEU A O 1
ATOM 728 N N . TYR A 1 99 ? 16.289 -11.924 5.621 1.00 30.69 467 TYR A N 1
ATOM 729 C CA . TYR A 1 99 ? 15.892 -10.599 5.066 1.00 25.13 467 TYR A CA 1
ATOM 730 C C . TYR A 1 99 ? 16.000 -10.691 3.595 1.00 28.94 467 TYR A C 1
ATOM 731 O O . TYR A 1 99 ? 16.954 -11.292 3.084 1.00 29.30 467 TYR A O 1
ATOM 740 N N . PHE A 1 100 ? 14.975 -10.151 2.882 1.00 26.68 468 PHE A N 1
ATOM 741 C CA . PHE A 1 100 ? 15.003 -10.212 1.444 1.00 24.92 468 PHE A CA 1
ATOM 742 C C . PHE A 1 100 ? 14.608 -8.800 0.918 1.00 23.96 468 PHE A C 1
ATOM 743 O O . PHE A 1 100 ? 13.925 -8.053 1.605 1.00 26.94 468 PHE A O 1
ATOM 751 N N . GLU A 1 101 ? 15.067 -8.436 -0.273 1.00 29.49 469 GLU A N 1
ATOM 752 C CA . GLU A 1 101 ? 14.534 -7.168 -0.813 1.00 29.20 469 GLU A CA 1
ATOM 753 C C . GLU A 1 101 ? 14.174 -7.396 -2.253 1.00 27.50 469 GLU A C 1
ATOM 754 O O . GLU A 1 101 ? 14.732 -8.259 -2.891 1.00 26.35 469 GLU A O 1
ATOM 760 N N . SER A 1 102 ? 13.228 -6.597 -2.737 1.00 31.45 470 SER A N 1
ATOM 761 C CA . SER A 1 102 ? 12.842 -6.666 -4.128 1.00 35.47 470 SER A CA 1
ATOM 762 C C . SER A 1 102 ? 12.078 -5.350 -4.409 1.00 32.75 470 SER A C 1
ATOM 763 O O . SER A 1 102 ? 11.984 -4.480 -3.558 1.00 33.39 470 SER A O 1
ATOM 766 N N . ASP A 1 103 ? 11.417 -5.234 -5.542 1.00 37.54 471 ASP A N 1
ATOM 767 C CA . ASP A 1 103 ? 10.484 -4.066 -5.687 1.00 37.10 471 ASP A CA 1
ATOM 768 C C . ASP A 1 103 ? 9.310 -4.163 -4.707 1.00 41.31 471 ASP A C 1
ATOM 769 O O . ASP A 1 103 ? 9.010 -5.271 -4.146 1.00 31.96 471 ASP A O 1
ATOM 774 N N . ALA A 1 104 ? 8.650 -3.037 -4.450 1.00 34.08 472 ALA A N 1
ATOM 775 C CA . ALA A 1 104 ? 7.618 -3.039 -3.456 1.00 37.70 472 ALA A CA 1
ATOM 776 C C . ALA A 1 104 ? 6.438 -3.976 -3.793 1.00 41.55 472 ALA A C 1
ATOM 777 O O . ALA A 1 104 ? 5.809 -4.476 -2.831 1.00 32.37 472 ALA A O 1
ATOM 779 N N . ALA A 1 105 ? 6.137 -4.142 -5.101 1.00 35.36 473 ALA A N 1
ATOM 780 C CA . ALA A 1 105 ? 4.948 -4.933 -5.582 1.00 39.79 473 ALA A CA 1
ATOM 781 C C . ALA A 1 105 ? 5.172 -6.454 -5.212 1.00 36.52 473 ALA A C 1
ATOM 782 O O . ALA A 1 105 ? 4.296 -7.096 -4.636 1.00 36.50 473 ALA A O 1
ATOM 784 N N . THR A 1 106 ? 6.312 -6.991 -5.651 1.00 31.33 474 THR A N 1
ATOM 785 C CA . THR A 1 106 ? 6.832 -8.319 -5.267 1.00 36.26 474 THR A CA 1
ATOM 786 C C . THR A 1 106 ? 6.851 -8.576 -3.802 1.00 32.84 474 THR A C 1
ATOM 787 O O . THR A 1 106 ? 6.296 -9.596 -3.342 1.00 28.66 474 THR A O 1
ATOM 791 N N . VAL A 1 107 ? 7.361 -7.624 -3.049 1.00 26.50 475 VAL A N 1
ATOM 792 C CA . VAL A 1 107 ? 7.465 -7.754 -1.585 1.00 28.05 475 VAL A CA 1
ATOM 793 C C . VAL A 1 107 ? 6.096 -7.779 -0.988 1.00 33.50 475 VAL A C 1
ATOM 794 O O . VAL A 1 107 ? 5.794 -8.624 -0.104 1.00 28.92 475 VAL A O 1
ATOM 798 N N . ASN A 1 108 ? 5.231 -6.850 -1.368 1.00 28.93 476 ASN A N 1
ATOM 799 C CA . ASN A 1 108 ? 3.897 -6.897 -0.762 1.00 33.72 476 ASN A CA 1
ATOM 800 C C . ASN A 1 108 ? 3.112 -8.215 -1.103 1.00 24.45 476 ASN A C 1
ATOM 801 O O . ASN A 1 108 ? 2.349 -8.687 -0.277 1.00 25.62 476 ASN A O 1
ATOM 806 N N . GLU A 1 109 ? 3.283 -8.712 -2.298 1.00 26.14 477 GLU A N 1
ATOM 807 C CA . GLU A 1 109 ? 2.706 -9.967 -2.697 1.00 27.68 477 GLU A CA 1
ATOM 808 C C . GLU A 1 109 ? 3.233 -11.139 -1.799 1.00 25.25 477 GLU A C 1
ATOM 809 O O . GLU A 1 109 ? 2.430 -11.962 -1.340 1.00 20.75 477 GLU A O 1
ATOM 815 N N . ILE A 1 110 ? 4.548 -11.212 -1.576 1.00 23.40 478 ILE A N 1
ATOM 816 C CA . ILE A 1 110 ? 5.113 -12.309 -0.719 1.00 22.91 478 ILE A CA 1
ATOM 817 C C . ILE A 1 110 ? 4.598 -12.166 0.674 1.00 20.21 478 ILE A C 1
ATOM 818 O O . ILE A 1 110 ? 4.231 -13.174 1.333 1.00 20.93 478 ILE A O 1
ATOM 823 N N . VAL A 1 111 ? 4.720 -10.939 1.251 1.00 15.95 479 VAL A N 1
ATOM 824 C CA . VAL A 1 111 ? 4.325 -10.795 2.640 1.00 18.87 479 VAL A CA 1
ATOM 825 C C . VAL A 1 111 ? 2.800 -11.250 2.780 1.00 18.62 479 VAL A C 1
ATOM 826 O O . VAL A 1 111 ? 2.373 -11.839 3.789 1.00 20.31 479 VAL A O 1
ATOM 830 N N . LEU A 1 112 ? 1.959 -10.774 1.874 1.00 19.33 480 LEU A N 1
ATOM 831 C CA . LEU A 1 112 ? 0.533 -11.192 1.964 1.00 22.06 480 LEU A CA 1
ATOM 832 C C . LEU A 1 112 ? 0.378 -12.724 1.871 1.00 16.10 480 LEU A C 1
ATOM 833 O O . LEU A 1 112 ? -0.394 -13.349 2.606 1.00 20.08 480 LEU A O 1
ATOM 838 N N . LYS A 1 113 ? 1.078 -13.279 0.907 1.00 17.77 481 LYS A N 1
ATOM 839 C CA . LYS A 1 113 ? 0.974 -14.753 0.676 1.00 19.00 481 LYS A CA 1
ATOM 840 C C . LYS A 1 113 ? 1.424 -15.543 1.940 1.00 18.87 481 LYS A C 1
ATOM 841 O O . LYS A 1 113 ? 0.716 -16.412 2.471 1.00 17.34 481 LYS A O 1
ATOM 847 N N . VAL A 1 114 ? 2.590 -15.175 2.503 1.00 19.51 482 VAL A N 1
ATOM 848 C CA . VAL A 1 114 ? 3.045 -15.891 3.694 1.00 16.94 482 VAL A CA 1
ATOM 849 C C . VAL A 1 114 ? 2.079 -15.713 4.850 1.00 19.04 482 VAL A C 1
ATOM 850 O O . VAL A 1 114 ? 1.834 -16.648 5.619 1.00 18.00 482 VAL A O 1
ATOM 854 N N . ASN A 1 115 ? 1.541 -14.519 5.044 1.00 18.46 483 ASN A N 1
ATOM 855 C CA . ASN A 1 115 ? 0.660 -14.357 6.160 1.00 20.17 483 ASN A CA 1
ATOM 856 C C . ASN A 1 115 ? -0.703 -15.027 5.906 1.00 18.79 483 ASN A C 1
ATOM 857 O O . ASN A 1 115 ? -1.311 -15.521 6.850 1.00 20.40 483 ASN A O 1
ATOM 862 N N . TYR A 1 116 ? -1.097 -15.158 4.633 1.00 20.73 484 TYR A N 1
ATOM 863 C CA . TYR A 1 116 ? -2.344 -16.012 4.391 1.00 20.50 484 TYR A CA 1
ATOM 864 C C . TYR A 1 116 ? -2.071 -17.422 4.817 1.00 21.99 484 TYR A C 1
ATOM 865 O O . TYR A 1 116 ? -2.953 -18.100 5.376 1.00 19.88 484 TYR A O 1
ATOM 874 N N . ILE A 1 117 ? -0.852 -17.902 4.525 1.00 21.06 485 ILE A N 1
ATOM 875 C CA . ILE A 1 117 ? -0.472 -19.285 4.936 1.00 18.61 485 ILE A CA 1
ATOM 876 C C . ILE A 1 117 ? -0.451 -19.375 6.466 1.00 23.58 485 ILE A C 1
ATOM 877 O O . ILE A 1 117 ? -1.049 -20.345 7.060 1.00 22.61 485 ILE A O 1
ATOM 882 N N . LEU A 1 118 ? 0.161 -18.375 7.159 1.00 19.44 486 LEU A N 1
ATOM 883 C CA . LEU A 1 118 ? 0.156 -18.496 8.652 1.00 23.33 486 LEU A CA 1
ATOM 884 C C . LEU A 1 118 ? -1.286 -18.421 9.241 1.00 25.61 486 LEU A C 1
ATOM 885 O O . LEU A 1 118 ? -1.641 -19.138 10.163 1.00 26.75 486 LEU A O 1
ATOM 890 N N . GLU A 1 119 ? -2.095 -17.550 8.668 1.00 24.40 487 GLU A N 1
ATOM 891 C CA . GLU A 1 119 ? -3.451 -17.337 9.178 1.00 30.70 487 GLU A CA 1
ATOM 892 C C . GLU A 1 119 ? -4.360 -18.587 9.000 1.00 29.55 487 GLU A C 1
ATOM 893 O O . GLU A 1 119 ? -5.200 -18.820 9.830 1.00 30.02 487 GLU A O 1
ATOM 899 N N . SER A 1 120 ? -4.121 -19.426 8.003 1.00 25.69 488 SER A N 1
ATOM 900 C CA . SER A 1 120 ? -4.978 -20.551 7.738 1.00 29.21 488 SER A CA 1
ATOM 901 C C . SER A 1 120 ? -4.822 -21.663 8.752 1.00 36.36 488 SER A C 1
ATOM 902 O O . SER A 1 120 ? -5.608 -22.637 8.716 1.00 31.06 488 SER A O 1
ATOM 905 N N . ARG A 1 121 ? -3.812 -21.610 9.635 1.00 30.83 489 ARG A N 1
ATOM 906 C CA . ARG A 1 121 ? -3.739 -22.633 10.748 1.00 35.53 489 ARG A CA 1
ATOM 907 C C . ARG A 1 121 ? -5.040 -22.506 11.646 1.00 31.88 489 ARG A C 1
ATOM 908 O O . ARG A 1 121 ? -5.535 -21.458 11.922 1.00 33.52 489 ARG A O 1
ATOM 916 N N . ALA A 1 122 ? -5.652 -23.525 12.129 1.00 43.24 490 ALA A N 1
ATOM 917 C CA . ALA A 1 122 ? -7.079 -23.157 12.645 1.00 45.55 490 ALA A CA 1
ATOM 918 C C . ALA A 1 122 ? -7.618 -24.362 13.422 1.00 50.52 490 ALA A C 1
ATOM 919 O O . ALA A 1 122 ? -7.006 -25.490 13.324 1.00 48.36 490 ALA A O 1
ATOM 921 N N . GLY B 1 1 ? 61.201 -23.198 -8.473 1.00 27.63 369 GLY B N 1
ATOM 922 C CA . GLY B 1 1 ? 62.590 -23.324 -7.901 1.00 26.50 369 GLY B CA 1
ATOM 923 C C . GLY B 1 1 ? 62.620 -22.263 -6.767 1.00 25.26 369 GLY B C 1
ATOM 924 O O . GLY B 1 1 ? 61.604 -21.642 -6.485 1.00 25.97 369 GLY B O 1
ATOM 925 N N . ALA B 1 2 ? 63.754 -22.193 -6.109 1.00 22.55 370 ALA B N 1
ATOM 926 C CA . ALA B 1 2 ? 64.005 -21.411 -4.936 1.00 25.64 370 ALA B CA 1
ATOM 927 C C . ALA B 1 2 ? 63.819 -19.905 -5.340 1.00 21.61 370 ALA B C 1
ATOM 928 O O . ALA B 1 2 ? 63.195 -19.214 -4.569 1.00 22.49 370 ALA B O 1
ATOM 930 N N . MET B 1 3 ? 64.327 -19.431 -6.526 1.00 20.51 371 MET B N 1
ATOM 931 C CA . MET B 1 3 ? 64.228 -17.978 -6.859 1.00 22.05 371 MET B CA 1
ATOM 932 C C . MET B 1 3 ? 62.745 -17.581 -6.963 1.00 23.60 371 MET B C 1
ATOM 933 O O . MET B 1 3 ? 62.269 -16.630 -6.327 1.00 24.05 371 MET B O 1
ATOM 938 N N . ALA B 1 4 ? 61.973 -18.377 -7.697 1.00 19.73 372 ALA B N 1
ATOM 939 C CA . ALA B 1 4 ? 60.547 -18.106 -7.909 1.00 21.82 372 ALA B CA 1
ATOM 940 C C . ALA B 1 4 ? 59.813 -18.149 -6.561 1.00 20.95 372 ALA B C 1
ATOM 941 O O . ALA B 1 4 ? 58.941 -17.313 -6.284 1.00 19.11 372 ALA B O 1
ATOM 943 N N . THR B 1 5 ? 60.165 -19.080 -5.696 1.00 20.65 373 THR B N 1
ATOM 944 C CA . THR B 1 5 ? 59.400 -19.148 -4.439 1.00 22.34 373 THR B CA 1
ATOM 945 C C . THR B 1 5 ? 59.722 -17.927 -3.541 1.00 21.69 373 THR B C 1
ATOM 946 O O . THR B 1 5 ? 58.847 -17.359 -2.872 1.00 20.16 373 THR B O 1
ATOM 950 N N . VAL B 1 6 ? 60.985 -17.572 -3.516 1.00 19.73 374 VAL B N 1
ATOM 951 C CA . VAL B 1 6 ? 61.398 -16.363 -2.738 1.00 18.65 374 VAL B CA 1
ATOM 952 C C . VAL B 1 6 ? 60.732 -15.132 -3.318 1.00 18.05 374 VAL B C 1
ATOM 953 O O . VAL B 1 6 ? 60.162 -14.321 -2.549 1.00 19.24 374 VAL B O 1
ATOM 957 N N . GLN B 1 7 ? 60.753 -14.981 -4.672 1.00 18.41 375 GLN B N 1
ATOM 958 C CA . GLN B 1 7 ? 60.150 -13.822 -5.262 1.00 20.58 375 GLN B CA 1
ATOM 959 C C . GLN B 1 7 ? 58.631 -13.753 -4.918 1.00 21.27 375 GLN B C 1
ATOM 960 O O . GLN B 1 7 ? 58.067 -12.679 -4.691 1.00 19.71 375 GLN B O 1
ATOM 966 N N . ASP B 1 8 ? 57.955 -14.892 -4.949 1.00 22.08 376 ASP B N 1
ATOM 967 C CA . ASP B 1 8 ? 56.508 -14.890 -4.592 1.00 22.02 376 ASP B CA 1
ATOM 968 C C . ASP B 1 8 ? 56.255 -14.598 -3.142 1.00 19.45 376 ASP B C 1
ATOM 969 O O . ASP B 1 8 ? 55.286 -13.926 -2.788 1.00 20.29 376 ASP B O 1
ATOM 974 N N . MET B 1 9 ? 57.155 -15.067 -2.248 1.00 18.44 377 MET B N 1
ATOM 975 C CA . MET B 1 9 ? 57.015 -14.648 -0.878 1.00 18.08 377 MET B CA 1
ATOM 976 C C . MET B 1 9 ? 57.225 -13.149 -0.736 1.00 19.07 377 MET B C 1
ATOM 977 O O . MET B 1 9 ? 56.604 -12.504 0.116 1.00 17.58 377 MET B O 1
ATOM 982 N N . LEU B 1 10 ? 58.213 -12.580 -1.435 1.00 20.52 378 LEU B N 1
ATOM 983 C CA . LEU B 1 10 ? 58.451 -11.115 -1.223 1.00 18.35 378 LEU B CA 1
ATOM 984 C C . LEU B 1 10 ? 57.186 -10.365 -1.676 1.00 20.15 378 LEU B C 1
ATOM 985 O O . LEU B 1 10 ? 56.663 -9.429 -1.040 1.00 20.55 378 LEU B O 1
ATOM 990 N N . SER B 1 11 ? 56.775 -10.760 -2.846 1.00 17.25 379 SER B N 1
ATOM 991 C CA . SER B 1 11 ? 55.710 -10.104 -3.515 1.00 23.38 379 SER B CA 1
ATOM 992 C C . SER B 1 11 ? 54.360 -10.186 -2.745 1.00 21.80 379 SER B C 1
ATOM 993 O O . SER B 1 11 ? 53.644 -9.153 -2.569 1.00 22.65 379 SER B O 1
ATOM 996 N N . SER B 1 12 ? 54.050 -11.314 -2.126 1.00 19.26 380 SER B N 1
ATOM 997 C CA . SER B 1 12 ? 52.803 -11.446 -1.372 1.00 18.47 380 SER B CA 1
ATOM 998 C C . SER B 1 12 ? 52.929 -10.723 -0.029 1.00 18.43 380 SER B C 1
ATOM 999 O O . SER B 1 12 ? 51.953 -10.137 0.497 1.00 20.15 380 SER B O 1
ATOM 1002 N N . HIS B 1 13 ? 54.106 -10.750 0.611 1.00 16.38 381 HIS B N 1
ATOM 1003 C CA . HIS B 1 13 ? 54.226 -10.035 1.866 1.00 17.60 381 HIS B CA 1
ATOM 1004 C C . HIS B 1 13 ? 54.593 -8.575 1.855 1.00 19.40 381 HIS B C 1
ATOM 1005 O O . HIS B 1 13 ? 54.484 -7.926 2.932 1.00 19.61 381 HIS B O 1
ATOM 1012 N N . HIS B 1 14 ? 55.018 -8.055 0.700 1.00 15.62 382 HIS B N 1
ATOM 1013 C CA . HIS B 1 14 ? 55.322 -6.574 0.655 1.00 17.17 382 HIS B CA 1
ATOM 1014 C C . HIS B 1 14 ? 53.987 -5.823 0.961 1.00 18.86 382 HIS B C 1
ATOM 1015 O O . HIS B 1 14 ? 52.893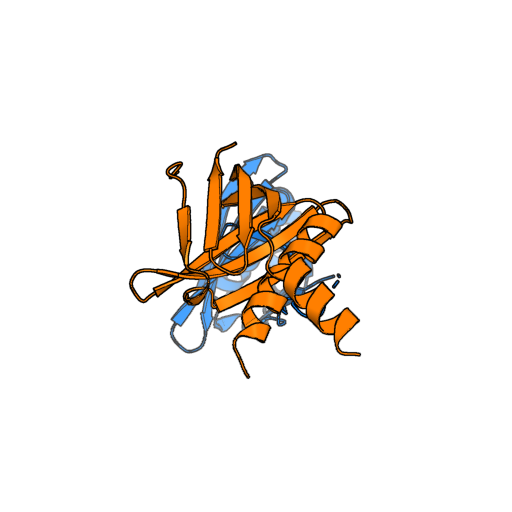 -6.242 0.510 1.00 21.77 382 HIS B O 1
ATOM 1022 N N . TYR B 1 15 ? 54.094 -4.716 1.665 1.00 18.91 383 TYR B N 1
ATOM 1023 C CA . TYR B 1 15 ? 52.964 -3.772 1.797 1.00 19.98 383 TYR B CA 1
ATOM 1024 C C . TYR B 1 15 ? 52.407 -3.348 0.446 1.00 21.38 383 TYR B C 1
ATOM 1025 O O . TYR B 1 15 ? 53.140 -3.004 -0.497 1.00 20.52 383 TYR B O 1
ATOM 1034 N N . LYS B 1 16 ? 51.084 -3.391 0.324 1.00 23.27 384 LYS B N 1
ATOM 1035 C CA . LYS B 1 16 ? 50.379 -2.860 -0.859 1.00 21.10 384 LYS B CA 1
ATOM 1036 C C . LYS B 1 16 ? 49.014 -2.333 -0.348 1.00 22.23 384 LYS B C 1
ATOM 1037 O O . LYS B 1 16 ? 48.388 -2.989 0.528 1.00 20.52 384 LYS B O 1
ATOM 1043 N N . SER B 1 17 ? 48.615 -1.139 -0.799 1.00 21.28 385 SER B N 1
ATOM 1044 C CA . SER B 1 17 ? 47.275 -0.645 -0.490 1.00 22.22 385 SER B CA 1
ATOM 1045 C C . SER B 1 17 ? 46.337 -0.599 -1.663 1.00 24.67 385 SER B C 1
ATOM 1046 O O . SER B 1 17 ? 46.741 -0.583 -2.833 1.00 25.46 385 SER B O 1
ATOM 1049 N N . PHE B 1 18 ? 45.031 -0.558 -1.353 1.00 22.42 386 PHE B N 1
ATOM 1050 C CA . PHE B 1 18 ? 44.033 -0.795 -2.366 1.00 22.23 386 PHE B CA 1
ATOM 1051 C C . PHE B 1 18 ? 42.930 0.182 -1.989 1.00 23.40 386 PHE B C 1
ATOM 1052 O O . PHE B 1 18 ? 42.545 0.312 -0.790 1.00 22.69 386 PHE B O 1
ATOM 1060 N N . LYS B 1 19 ? 42.355 0.818 -3.006 1.00 27.62 387 LYS B N 1
ATOM 1061 C CA . LYS B 1 19 ? 41.186 1.715 -2.748 1.00 30.47 387 LYS B CA 1
ATOM 1062 C C . LYS B 1 19 ? 39.891 0.886 -2.857 1.00 29.37 387 LYS B C 1
ATOM 1063 O O . LYS B 1 19 ? 39.593 0.388 -3.910 1.00 28.76 387 LYS B O 1
ATOM 1069 N N . VAL B 1 20 ? 39.153 0.680 -1.760 1.00 28.64 388 VAL B N 1
ATOM 1070 C CA . VAL B 1 20 ? 37.971 -0.208 -1.860 1.00 29.56 388 VAL B CA 1
ATOM 1071 C C . VAL B 1 20 ? 36.943 0.496 -1.069 1.00 28.47 388 VAL B C 1
ATOM 1072 O O . VAL B 1 20 ? 37.251 1.479 -0.397 1.00 26.74 388 VAL B O 1
ATOM 1076 N N . SER B 1 21 ? 35.697 0.031 -1.130 1.00 28.97 389 SER B N 1
ATOM 1077 C CA . SER B 1 21 ? 34.776 0.698 -0.238 1.00 33.58 389 SER B CA 1
ATOM 1078 C C . SER B 1 21 ? 34.343 -0.263 0.825 1.00 27.30 389 SER B C 1
ATOM 1079 O O . SER B 1 21 ? 34.087 -1.438 0.575 1.00 30.17 389 SER B O 1
ATOM 1082 N N . MET B 1 22 ? 34.350 0.206 2.047 1.00 24.62 390 MET B N 1
ATOM 1083 C CA . MET B 1 22 ? 34.022 -0.616 3.144 1.00 24.15 390 MET B CA 1
ATOM 1084 C C . MET B 1 22 ? 32.489 -0.514 3.341 1.00 28.63 390 MET B C 1
ATOM 1085 O O . MET B 1 22 ? 31.939 0.592 3.245 1.00 29.77 390 MET B O 1
ATOM 1090 N N . ILE B 1 23 ? 31.863 -1.639 3.610 1.00 28.40 391 ILE B N 1
ATOM 1091 C CA . ILE B 1 23 ? 30.389 -1.753 3.652 1.00 30.43 391 ILE B CA 1
ATOM 1092 C C . ILE B 1 23 ? 29.977 -1.797 5.147 1.00 31.55 391 ILE B C 1
ATOM 1093 O O . ILE B 1 23 ? 30.261 -2.758 5.867 1.00 31.39 391 ILE B O 1
ATOM 1098 N N . HIS B 1 24 ? 29.353 -0.712 5.593 1.00 35.45 392 HIS B N 1
ATOM 1099 C CA . HIS B 1 24 ? 28.838 -0.628 6.966 1.00 38.85 392 HIS B CA 1
ATOM 1100 C C . HIS B 1 24 ? 27.456 -1.277 7.125 1.00 39.78 392 HIS B C 1
ATOM 1101 O O . HIS B 1 24 ? 27.249 -2.009 8.056 1.00 46.85 392 HIS B O 1
ATOM 1108 N N . ARG B 1 25 ? 26.534 -0.988 6.197 1.00 46.34 393 ARG B N 1
ATOM 1109 C CA . ARG B 1 25 ? 25.180 -1.621 6.024 1.00 46.82 393 ARG B CA 1
ATOM 1110 C C . ARG B 1 25 ? 24.821 -1.545 4.564 1.00 46.22 393 ARG B C 1
ATOM 1111 O O . ARG B 1 25 ? 25.487 -0.862 3.746 1.00 41.54 393 ARG B O 1
ATOM 1119 N N . LEU B 1 26 ? 23.775 -2.291 4.238 1.00 43.94 394 LEU B N 1
ATOM 1120 C CA . LEU B 1 26 ? 23.294 -2.444 2.909 1.00 50.24 394 LEU B CA 1
ATOM 1121 C C . LEU B 1 26 ? 23.297 -1.067 2.264 1.00 47.06 394 LEU B C 1
ATOM 1122 O O . LEU B 1 26 ? 22.724 -0.106 2.824 1.00 57.55 394 LEU B O 1
ATOM 1127 N N . ARG B 1 27 ? 23.991 -0.929 1.139 1.00 55.95 395 ARG B N 1
ATOM 1128 C CA . ARG B 1 27 ? 24.120 0.394 0.459 1.00 62.65 395 ARG B CA 1
ATOM 1129 C C . ARG B 1 27 ? 24.614 1.605 1.297 1.00 62.07 395 ARG B C 1
ATOM 1130 O O . ARG B 1 27 ? 24.304 2.751 0.937 1.00 59.07 395 ARG B O 1
ATOM 1138 N N . PHE B 1 28 ? 25.286 1.379 2.432 1.00 51.95 396 PHE B N 1
ATOM 1139 C CA . PHE B 1 28 ? 25.961 2.47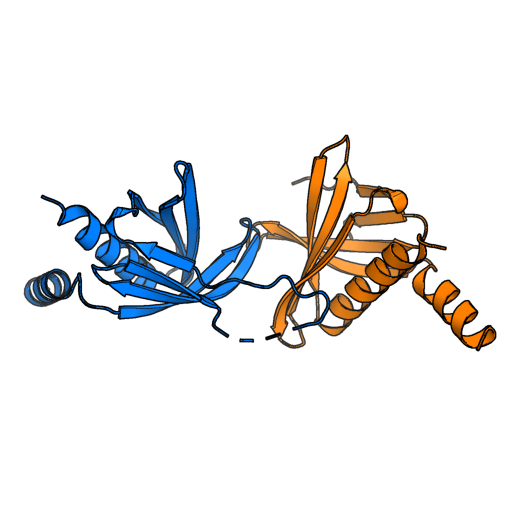1 3.146 1.00 46.99 396 PHE B CA 1
ATOM 1140 C C . PHE B 1 28 ? 27.439 2.097 3.217 1.00 42.48 396 PHE B C 1
ATOM 1141 O O . PHE B 1 28 ? 27.796 1.199 3.946 1.00 34.99 396 PHE B O 1
ATOM 1149 N N . THR B 1 29 ? 28.260 2.725 2.409 1.00 39.75 397 THR B N 1
ATOM 1150 C CA . THR B 1 29 ? 29.636 2.356 2.309 1.00 40.94 397 THR B CA 1
ATOM 1151 C C . THR B 1 29 ? 30.491 3.604 2.415 1.00 43.21 397 THR B C 1
ATOM 1152 O O . THR B 1 29 ? 30.023 4.675 2.085 1.00 38.94 397 THR B O 1
ATOM 1156 N N . THR B 1 30 ? 31.741 3.490 2.890 1.00 40.73 398 THR B N 1
ATOM 1157 C CA . THR B 1 30 ? 32.717 4.590 2.733 1.00 40.42 398 THR B CA 1
ATOM 1158 C C . THR B 1 30 ? 33.965 4.141 1.953 1.00 42.13 398 THR B C 1
ATOM 1159 O O . THR B 1 30 ? 34.332 2.951 1.952 1.00 37.31 398 THR B O 1
ATOM 1163 N N . ASP B 1 31 ? 34.577 5.081 1.241 1.00 34.14 399 ASP B N 1
ATOM 1164 C CA . ASP B 1 31 ? 35.792 4.796 0.509 1.00 36.48 399 ASP B CA 1
ATOM 1165 C C . ASP B 1 31 ? 36.968 4.722 1.475 1.00 29.93 399 ASP B C 1
ATOM 1166 O O . ASP B 1 31 ? 37.127 5.548 2.413 1.00 29.99 399 ASP B O 1
ATOM 1171 N N . VAL B 1 32 ? 37.790 3.692 1.279 1.00 29.12 400 VAL B N 1
ATOM 1172 C CA . VAL B 1 32 ? 38.923 3.536 2.242 1.00 25.56 400 VAL B CA 1
ATOM 1173 C C . VAL B 1 32 ? 40.139 3.152 1.483 1.00 21.68 400 VAL B C 1
ATOM 1174 O O . VAL B 1 32 ? 40.043 2.663 0.382 1.00 25.18 400 VAL B O 1
ATOM 1178 N N . GLN B 1 33 ? 41.277 3.316 2.154 1.00 25.84 401 GLN B N 1
ATOM 1179 C CA . GLN B 1 33 ? 42.532 2.727 1.705 1.00 27.02 401 GLN B CA 1
ATOM 1180 C C . GLN B 1 33 ? 42.816 1.534 2.679 1.00 21.27 401 GLN B C 1
ATOM 1181 O O . GLN B 1 33 ? 42.924 1.689 3.896 1.00 23.84 401 GLN B O 1
ATOM 1187 N N . LEU B 1 34 ? 42.891 0.373 2.092 1.00 20.56 402 LEU B N 1
ATOM 1188 C CA . LEU B 1 34 ? 43.116 -0.894 2.814 1.00 19.05 402 LEU B CA 1
ATOM 1189 C C . LEU B 1 34 ? 44.591 -1.233 2.470 1.00 16.71 402 LEU B C 1
ATOM 1190 O O . LEU B 1 34 ? 44.911 -1.618 1.321 1.00 19.54 402 LEU B O 1
ATOM 1195 N N . GLY B 1 35 ? 45.412 -1.176 3.500 1.00 18.45 403 GLY B N 1
ATOM 1196 C CA . GLY B 1 35 ? 46.855 -1.474 3.374 1.00 17.42 403 GLY B CA 1
ATOM 1197 C C . GLY B 1 35 ? 47.134 -2.883 3.921 1.00 19.61 403 GLY B C 1
ATOM 1198 O O . GLY B 1 35 ? 46.742 -3.191 5.021 1.00 21.20 403 GLY B O 1
ATOM 1199 N N . ILE B 1 36 ? 47.716 -3.760 3.104 1.00 18.84 404 ILE B N 1
ATOM 1200 C CA . ILE B 1 36 ? 47.991 -5.104 3.581 1.00 16.08 404 ILE B CA 1
ATOM 1201 C C . ILE B 1 36 ? 49.483 -5.402 3.421 1.00 16.48 404 ILE B C 1
ATOM 1202 O O . ILE B 1 36 ? 50.051 -5.178 2.329 1.00 16.94 404 ILE B O 1
ATOM 1207 N N . SER B 1 37 ? 50.100 -5.938 4.481 1.00 17.24 405 SER B N 1
ATOM 1208 C CA . SER B 1 37 ? 51.408 -6.572 4.366 1.00 17.89 405 SER B CA 1
ATOM 1209 C C . SER B 1 37 ? 51.495 -7.861 5.209 1.00 19.34 405 SER B C 1
ATOM 1210 O O . SER B 1 37 ? 50.529 -8.177 5.942 1.00 19.93 405 SER B O 1
ATOM 1213 N N . GLY B 1 38 ? 52.675 -8.517 5.161 1.00 21.70 406 GLY B N 1
ATOM 1214 C CA . GLY B 1 38 ? 52.960 -9.638 6.021 1.00 22.30 406 GLY B CA 1
ATOM 1215 C C . GLY B 1 38 ? 52.829 -9.278 7.521 1.00 20.68 406 GLY B C 1
ATOM 1216 O O . GLY B 1 38 ? 52.666 -10.171 8.383 1.00 20.05 406 GLY B O 1
ATOM 1217 N N . ASP B 1 39 ? 52.993 -7.998 7.881 1.00 19.05 407 ASP B N 1
ATOM 1218 C CA . ASP B 1 39 ? 52.949 -7.613 9.256 1.00 22.10 407 ASP B CA 1
ATOM 1219 C C . ASP B 1 39 ? 51.603 -7.061 9.760 1.00 22.37 407 ASP B C 1
ATOM 1220 O O . ASP B 1 39 ? 51.273 -7.259 10.933 1.00 22.45 407 ASP B O 1
ATOM 1225 N N . LYS B 1 40 ? 50.852 -6.401 8.894 1.00 22.84 408 LYS B N 1
ATOM 1226 C CA . LYS B 1 40 ? 49.631 -5.715 9.401 1.00 25.80 408 LYS B CA 1
ATOM 1227 C C . LYS B 1 40 ? 48.620 -5.492 8.307 1.00 23.74 408 LYS B C 1
ATOM 1228 O O . LYS B 1 40 ? 48.957 -5.341 7.136 1.00 22.68 408 LYS B O 1
ATOM 1234 N N . VAL B 1 41 ? 47.345 -5.369 8.689 1.00 21.35 409 VAL B N 1
ATOM 1235 C CA . VAL B 1 41 ? 46.347 -4.893 7.762 1.00 20.62 409 VAL B CA 1
ATOM 1236 C C . VAL B 1 41 ? 45.835 -3.542 8.389 1.00 23.27 409 VAL B C 1
ATOM 1237 O O . VAL B 1 41 ? 45.572 -3.458 9.590 1.00 22.80 409 VAL B O 1
ATOM 1241 N N . GLU B 1 42 ? 45.763 -2.489 7.599 1.00 21.43 410 GLU B N 1
ATOM 1242 C CA . GLU B 1 42 ? 45.315 -1.174 8.111 1.00 23.50 410 GLU B CA 1
ATOM 1243 C C . GLU B 1 42 ? 44.188 -0.665 7.250 1.00 23.34 410 GLU B C 1
ATOM 1244 O O . GLU B 1 42 ? 44.167 -0.934 6.053 1.00 21.31 410 GLU B O 1
ATOM 1250 N N . ILE B 1 43 ? 43.244 0.043 7.845 1.00 24.58 411 ILE B N 1
ATOM 1251 C CA . ILE B 1 43 ? 42.114 0.584 7.059 1.00 25.21 411 ILE B CA 1
ATOM 1252 C C . ILE B 1 43 ? 42.025 2.067 7.409 1.00 25.30 411 ILE B C 1
ATOM 1253 O O . ILE B 1 43 ? 41.979 2.406 8.550 1.00 27.03 411 ILE B O 1
ATOM 1258 N N . ASP B 1 44 ? 42.135 2.931 6.427 1.00 30.06 412 ASP B N 1
ATOM 1259 C CA . ASP B 1 44 ? 42.101 4.380 6.702 1.00 35.86 412 ASP B CA 1
ATOM 1260 C C . ASP B 1 44 ? 41.048 4.944 5.748 1.00 35.14 412 ASP B C 1
ATOM 1261 O O . ASP B 1 44 ? 41.070 4.643 4.526 1.00 29.88 412 ASP B O 1
ATOM 1266 N N . PRO B 1 45 ? 40.157 5.795 6.290 1.00 43.66 413 PRO B N 1
ATOM 1267 C CA . PRO B 1 45 ? 39.235 6.657 5.444 1.00 46.46 413 PRO B CA 1
ATOM 1268 C C . PRO B 1 45 ? 40.041 7.430 4.389 1.00 43.10 413 PRO B C 1
ATOM 1269 O O . PRO B 1 45 ? 41.159 7.856 4.686 1.00 49.18 413 PRO B O 1
ATOM 1273 N N . VAL B 1 46 ? 39.569 7.508 3.139 1.00 44.49 414 VAL B N 1
ATOM 1274 C CA . VAL B 1 46 ? 40.284 8.306 2.113 1.00 47.93 414 VAL B CA 1
ATOM 1275 C C . VAL B 1 46 ? 40.266 9.835 2.402 1.00 57.08 414 VAL B C 1
ATOM 1276 O O . VAL B 1 46 ? 39.292 10.348 2.985 1.00 54.30 414 VAL B O 1
ATOM 1280 N N . ILE B 1 57 ? 28.854 6.369 12.154 1.00 64.89 425 ILE B N 1
ATOM 1281 C CA . ILE B 1 57 ? 29.744 5.240 11.877 1.00 85.87 425 ILE B CA 1
ATOM 1282 C C . ILE B 1 57 ? 31.244 5.592 12.076 1.00 88.18 425 ILE B C 1
ATOM 1283 O O . ILE B 1 57 ? 31.695 6.672 11.636 1.00 85.57 425 ILE B O 1
ATOM 1288 N N . LYS B 1 58 ? 31.989 4.686 12.744 1.00 87.37 426 LYS B N 1
ATOM 1289 C CA . LYS B 1 58 ? 33.427 4.890 13.132 1.00 93.75 426 LYS B CA 1
ATOM 1290 C C . LYS B 1 58 ? 34.344 5.263 11.955 1.00 92.71 426 LYS B C 1
ATOM 1291 O O . LYS B 1 58 ? 34.356 4.570 10.943 1.00 89.55 426 LYS B O 1
ATOM 1293 N N . GLN B 1 59 ? 35.069 6.376 12.068 1.00 93.62 427 GLN B N 1
ATOM 1294 C CA . GLN B 1 59 ? 36.030 6.773 11.018 1.00 93.22 427 GLN B CA 1
ATOM 1295 C C . GLN B 1 59 ? 37.475 6.813 11.564 1.00 93.66 427 GLN B C 1
ATOM 1296 O O . GLN B 1 59 ? 38.364 7.353 10.881 1.00 91.33 427 GLN B O 1
ATOM 1302 N N . LYS B 1 60 ? 37.697 6.270 12.782 1.00 80.78 428 LYS B N 1
ATOM 1303 C CA . LYS B 1 60 ? 39.061 6.101 13.333 1.00 70.88 428 LYS B CA 1
ATOM 1304 C C . LYS B 1 60 ? 39.785 4.998 12.481 1.00 61.46 428 LYS B C 1
ATOM 1305 O O . LYS B 1 60 ? 39.191 3.941 12.181 1.00 63.14 428 LYS B O 1
ATOM 1307 N N . PRO B 1 61 ? 41.028 5.266 12.025 1.00 52.09 429 PRO B N 1
ATOM 1308 C CA . PRO B 1 61 ? 41.813 4.159 11.374 1.00 46.87 429 PRO B CA 1
ATOM 1309 C C . PRO B 1 61 ? 41.698 2.811 12.145 1.00 48.45 429 PRO B C 1
ATOM 1310 O O . PRO B 1 61 ? 41.559 2.840 13.369 1.00 45.08 429 PRO B O 1
ATOM 1314 N N . ILE B 1 62 ? 41.723 1.646 11.450 1.00 39.62 430 ILE B N 1
ATOM 1315 C CA . ILE B 1 62 ? 41.761 0.324 12.113 1.00 32.45 430 ILE B CA 1
ATOM 1316 C C . ILE B 1 62 ? 43.145 -0.323 11.824 1.00 31.06 430 ILE B C 1
ATOM 1317 O O . ILE B 1 62 ? 43.669 -0.133 10.727 1.00 26.62 430 ILE B O 1
ATOM 1322 N N . SER B 1 63 ? 43.760 -1.011 12.781 1.00 28.11 431 SER B N 1
ATOM 1323 C CA . SER B 1 63 ? 45.092 -1.568 12.525 1.00 27.56 431 SER B CA 1
ATOM 1324 C C . SER B 1 63 ? 45.036 -2.950 13.128 1.00 30.93 431 SER B C 1
ATOM 1325 O O . SER B 1 63 ? 44.576 -3.094 14.234 1.00 30.67 431 SER B O 1
ATOM 1328 N N . ILE B 1 64 ? 45.341 -3.974 12.343 1.00 27.68 432 ILE B N 1
ATOM 1329 C CA . ILE B 1 64 ? 45.197 -5.375 12.778 1.00 23.83 432 ILE B CA 1
ATOM 1330 C C . ILE B 1 64 ? 46.561 -6.040 12.527 1.00 24.95 432 ILE B C 1
ATOM 1331 O O . ILE B 1 64 ? 47.058 -6.087 11.370 1.00 20.02 432 ILE B O 1
ATOM 1336 N N . ASP B 1 65 ? 47.124 -6.607 13.573 1.00 21.30 433 ASP B N 1
ATOM 1337 C CA . ASP B 1 65 ? 48.339 -7.410 13.453 1.00 23.08 433 ASP B CA 1
ATOM 1338 C C . ASP B 1 65 ? 48.057 -8.565 12.601 1.00 22.10 433 ASP B C 1
ATOM 1339 O O . ASP B 1 65 ? 47.039 -9.263 12.760 1.00 21.74 433 ASP B O 1
ATOM 1344 N N . SER B 1 66 ? 48.985 -8.868 11.693 1.00 19.77 434 SER B N 1
ATOM 1345 C CA . SER B 1 66 ? 48.610 -9.908 10.746 1.00 18.16 434 SER B CA 1
ATOM 1346 C C . SER B 1 66 ? 48.462 -11.254 11.456 1.00 15.74 434 SER B C 1
ATOM 1347 O O . SER B 1 66 ? 47.756 -12.146 10.935 1.00 16.49 434 SER B O 1
ATOM 1350 N N . ASP B 1 67 ? 49.174 -11.468 12.557 1.00 17.67 435 ASP B N 1
ATOM 1351 C CA . ASP B 1 67 ? 48.974 -12.764 13.323 1.00 19.52 435 ASP B CA 1
ATOM 1352 C C . ASP B 1 67 ? 47.511 -12.892 13.947 1.00 25.01 435 ASP B C 1
ATOM 1353 O O . ASP B 1 67 ? 47.176 -13.944 14.396 1.00 21.47 435 ASP B O 1
ATOM 1358 N N . LEU B 1 68 ? 46.688 -11.852 13.852 1.00 20.89 436 LEU B N 1
ATOM 1359 C CA . LEU B 1 68 ? 45.260 -11.885 14.433 1.00 19.89 436 LEU B CA 1
ATOM 1360 C C . LEU B 1 68 ? 44.306 -12.090 13.268 1.00 20.89 436 LEU B C 1
ATOM 1361 O O . LEU B 1 68 ? 43.069 -12.299 13.462 1.00 23.72 436 LEU B O 1
ATOM 1366 N N . LEU B 1 69 ? 44.832 -12.200 12.018 1.00 20.35 437 LEU B N 1
ATOM 1367 C CA . LEU B 1 69 ? 43.962 -12.449 10.880 1.00 20.38 437 LEU B CA 1
ATOM 1368 C C . LEU B 1 69 ? 43.520 -13.913 10.913 1.00 22.45 437 LEU B C 1
ATOM 1369 O O . LEU B 1 69 ? 44.338 -14.822 11.288 1.00 21.94 437 LEU B O 1
ATOM 1374 N N . CYS B 1 70 ? 42.300 -14.172 10.470 1.00 23.37 438 CYS B N 1
ATOM 1375 C CA . CYS B 1 70 ? 41.809 -15.590 10.477 1.00 27.26 438 CYS B CA 1
ATOM 1376 C C . CYS B 1 70 ? 41.468 -16.053 9.101 1.00 25.62 438 CYS B C 1
ATOM 1377 O O . CYS B 1 70 ? 41.701 -17.168 8.823 1.00 26.82 438 CYS B O 1
ATOM 1380 N N . ALA B 1 71 ? 40.822 -15.256 8.260 1.00 26.63 439 ALA B N 1
ATOM 1381 C CA . ALA B 1 71 ? 40.313 -15.724 6.994 1.00 23.35 439 ALA B CA 1
ATOM 1382 C C . ALA B 1 71 ? 40.016 -14.529 6.057 1.00 24.56 439 ALA B C 1
ATOM 1383 O O . ALA B 1 71 ? 39.705 -13.438 6.482 1.00 26.89 439 ALA B O 1
ATOM 1385 N N . CYS B 1 72 ? 40.002 -14.799 4.786 1.00 20.86 440 CYS B N 1
ATOM 1386 C CA . CYS B 1 72 ? 39.594 -13.801 3.840 1.00 25.40 440 CYS B CA 1
ATOM 1387 C C . CYS B 1 72 ? 38.944 -14.540 2.650 1.00 23.68 440 CYS B C 1
ATOM 1388 O O . CYS B 1 72 ? 39.563 -15.419 1.957 1.00 25.83 440 CYS B O 1
ATOM 1391 N N . ASP B 1 73 ? 37.667 -14.237 2.438 1.00 26.78 441 ASP B N 1
ATOM 1392 C CA . ASP B 1 73 ? 36.890 -14.986 1.434 1.00 27.27 441 ASP B CA 1
ATOM 1393 C C . ASP B 1 73 ? 36.154 -14.100 0.556 1.00 25.42 441 ASP B C 1
ATOM 1394 O O . ASP B 1 73 ? 35.766 -13.004 0.980 1.00 24.27 441 ASP B O 1
ATOM 1399 N N . LEU B 1 74 ? 35.938 -14.562 -0.669 1.00 26.36 442 LEU B N 1
ATOM 1400 C CA . LEU B 1 74 ? 35.022 -13.909 -1.620 1.00 30.10 442 LEU B CA 1
ATOM 1401 C C . LEU B 1 74 ? 33.574 -14.202 -1.205 1.00 31.68 442 LEU B C 1
ATOM 1402 O O . LEU B 1 74 ? 33.247 -15.347 -0.921 1.00 33.56 442 LEU B O 1
ATOM 1407 N N . ALA B 1 75 ? 32.736 -13.187 -1.130 1.00 33.41 443 ALA B N 1
ATOM 1408 C CA . ALA B 1 75 ? 31.397 -13.422 -0.558 1.00 33.81 443 ALA B CA 1
ATOM 1409 C C . ALA B 1 75 ? 30.427 -13.390 -1.698 1.00 38.30 443 ALA B C 1
ATOM 1410 O O . ALA B 1 75 ? 29.513 -14.160 -1.692 1.00 41.88 443 ALA B O 1
ATOM 1412 N N . GLU B 1 76 ? 30.582 -12.467 -2.644 1.00 37.17 444 GLU B N 1
ATOM 1413 C CA . GLU B 1 76 ? 29.642 -12.324 -3.795 1.00 43.25 444 GLU B CA 1
ATOM 1414 C C . GLU B 1 76 ? 30.475 -11.727 -4.939 1.00 39.30 444 GLU B C 1
ATOM 1415 O O . GLU B 1 76 ? 31.117 -10.721 -4.782 1.00 37.03 444 GLU B O 1
ATOM 1421 N N . GLU B 1 77 ? 30.462 -12.355 -6.090 1.00 42.02 445 GLU B N 1
ATOM 1422 C CA . GLU B 1 77 ? 30.868 -11.656 -7.285 1.00 41.46 445 GLU B CA 1
ATOM 1423 C C . GLU B 1 77 ? 29.673 -11.392 -8.183 1.00 46.80 445 GLU B C 1
ATOM 1424 O O . GLU B 1 77 ? 29.162 -12.318 -8.783 1.00 47.16 445 GLU B O 1
ATOM 1430 N N . LYS B 1 78 ? 29.234 -10.146 -8.254 1.00 44.31 446 LYS B N 1
ATOM 1431 C CA . LYS B 1 78 ? 28.149 -9.723 -9.124 1.00 53.29 446 LYS B CA 1
ATOM 1432 C C . LYS B 1 78 ? 28.496 -9.612 -10.585 1.00 54.50 446 LYS B C 1
ATOM 1433 O O . LYS B 1 78 ? 27.902 -10.260 -11.404 1.00 59.19 446 LYS B O 1
ATOM 1439 N N . SER B 1 79 ? 29.453 -8.775 -10.915 1.00 48.27 447 SER B N 1
ATOM 1440 C CA . SER B 1 79 ? 29.909 -8.645 -12.271 1.00 49.59 447 SER B CA 1
ATOM 1441 C C . SER B 1 79 ? 31.421 -8.401 -12.221 1.00 56.69 447 SER B C 1
ATOM 1442 O O . SER B 1 79 ? 31.976 -8.216 -11.126 1.00 50.56 447 SER B O 1
ATOM 1445 N N . PRO B 1 80 ? 32.097 -8.415 -13.385 1.00 55.27 448 PRO B N 1
ATOM 1446 C CA . PRO B 1 80 ? 33.455 -7.894 -13.471 1.00 47.18 448 PRO B CA 1
ATOM 1447 C C . PRO B 1 80 ? 33.718 -6.603 -12.715 1.00 47.61 448 PRO B C 1
ATOM 1448 O O . PRO B 1 80 ? 34.816 -6.409 -12.206 1.00 45.49 448 PRO B O 1
ATOM 1452 N N . SER B 1 81 ? 32.748 -5.720 -12.597 1.00 43.86 449 SER B N 1
ATOM 1453 C CA . SER B 1 81 ? 33.003 -4.532 -11.827 1.00 39.87 449 SER B CA 1
ATOM 1454 C C . SER B 1 81 ? 32.423 -4.476 -10.342 1.00 39.75 449 SER B C 1
ATOM 1455 O O . SER B 1 81 ? 32.522 -3.459 -9.681 1.00 36.77 449 SER B O 1
ATOM 1458 N N . HIS B 1 82 ? 31.888 -5.565 -9.804 1.00 41.43 450 HIS B N 1
ATOM 1459 C CA . HIS B 1 82 ? 31.342 -5.510 -8.434 1.00 42.96 450 HIS B CA 1
ATOM 1460 C C . HIS B 1 82 ? 31.551 -6.865 -7.778 1.00 41.27 450 HIS B C 1
ATOM 1461 O O . HIS B 1 82 ? 30.955 -7.888 -8.199 1.00 34.16 450 HIS B O 1
ATOM 1468 N N . ALA B 1 83 ? 32.436 -6.912 -6.771 1.00 30.58 451 ALA B N 1
ATOM 1469 C CA . ALA B 1 83 ? 32.656 -8.136 -5.977 1.00 31.05 451 ALA B CA 1
ATOM 1470 C C . ALA B 1 83 ? 32.812 -7.667 -4.527 1.00 27.31 451 ALA B C 1
ATOM 1471 O O . ALA B 1 83 ? 33.170 -6.480 -4.248 1.00 30.46 451 ALA B O 1
ATOM 1473 N N . ILE B 1 84 ? 32.473 -8.588 -3.593 1.00 29.15 452 ILE B N 1
ATOM 1474 C CA . ILE B 1 84 ? 32.459 -8.312 -2.152 1.00 27.99 452 ILE B CA 1
ATOM 1475 C C . ILE B 1 84 ? 33.249 -9.397 -1.535 1.00 24.69 452 ILE B C 1
ATOM 1476 O O . ILE B 1 84 ? 33.086 -10.563 -1.916 1.00 27.46 452 ILE B O 1
ATOM 1481 N N . PHE B 1 85 ? 34.100 -9.004 -0.568 1.00 24.86 453 PHE B N 1
ATOM 1482 C CA . PHE B 1 85 ? 34.839 -9.970 0.182 1.00 22.92 453 PHE B CA 1
ATOM 1483 C C . PHE B 1 85 ? 34.751 -9.665 1.655 1.00 21.45 453 PHE B C 1
ATOM 1484 O O . PHE B 1 85 ? 34.464 -8.555 2.090 1.00 22.88 453 PHE B O 1
ATOM 1492 N N . LYS B 1 86 ? 35.067 -10.672 2.450 1.00 23.62 454 LYS B N 1
ATOM 1493 C CA . LYS B 1 86 ? 34.910 -10.608 3.872 1.00 22.39 454 LYS B CA 1
ATOM 1494 C C . LYS B 1 86 ? 36.210 -10.935 4.542 1.00 22.69 454 LYS B C 1
ATOM 1495 O O . LYS B 1 86 ? 36.844 -11.962 4.255 1.00 24.93 454 LYS B O 1
ATOM 1501 N N . LEU B 1 87 ? 36.666 -10.049 5.404 1.00 24.06 455 LEU B N 1
ATOM 1502 C CA . LEU B 1 87 ? 37.908 -10.361 6.130 1.00 23.43 455 LEU B CA 1
ATOM 1503 C C . LEU B 1 87 ? 37.513 -10.635 7.576 1.00 21.91 455 LEU B C 1
ATOM 1504 O O . LEU B 1 87 ? 36.842 -9.793 8.158 1.00 26.28 455 LEU B O 1
ATOM 1509 N N . THR B 1 88 ? 38.075 -11.682 8.193 1.00 19.09 456 THR B N 1
ATOM 1510 C CA . THR B 1 88 ? 37.829 -12.066 9.589 1.00 23.49 456 THR B CA 1
ATOM 1511 C C . THR B 1 88 ? 39.098 -12.035 10.340 1.00 22.84 456 THR B C 1
ATOM 1512 O O . THR B 1 88 ? 40.095 -12.553 9.868 1.00 21.77 456 THR B O 1
ATOM 1516 N N . TYR B 1 89 ? 39.046 -11.439 11.531 1.00 18.83 457 TYR B N 1
ATOM 1517 C CA . TYR B 1 89 ? 40.151 -11.332 12.391 1.00 21.35 457 TYR B CA 1
ATOM 1518 C C . TYR B 1 89 ? 39.732 -11.384 13.853 1.00 23.72 457 TYR B C 1
ATOM 1519 O O . TYR B 1 89 ? 38.518 -11.224 14.123 1.00 22.49 457 TYR B O 1
ATOM 1528 N N . LEU B 1 90 ? 40.683 -11.591 14.779 1.00 22.48 458 LEU B N 1
ATOM 1529 C CA . LEU B 1 90 ? 40.449 -11.548 16.243 1.00 24.13 458 LEU B CA 1
ATOM 1530 C C . LEU B 1 90 ? 40.670 -10.1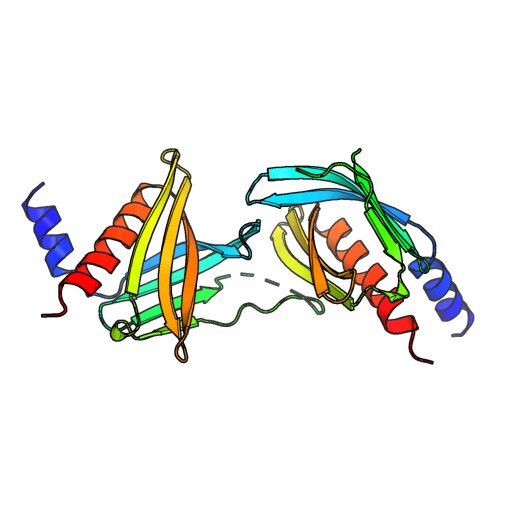96 16.850 1.00 25.82 458 LEU B C 1
ATOM 1531 O O . LEU B 1 90 ? 41.678 -9.494 16.566 1.00 22.31 458 LEU B O 1
ATOM 1536 N N . SER B 1 91 ? 39.711 -9.752 17.685 1.00 24.36 459 SER B N 1
ATOM 1537 C CA . SER B 1 91 ? 39.861 -8.435 18.294 1.00 24.60 459 SER B CA 1
ATOM 1538 C C . SER B 1 91 ? 39.327 -8.578 19.698 1.00 28.64 459 SER B C 1
ATOM 1539 O O . SER B 1 91 ? 38.125 -9.033 19.885 1.00 28.72 459 SER B O 1
ATOM 1542 N N . ASN B 1 92 ? 40.231 -8.379 20.644 1.00 28.96 460 ASN B N 1
ATOM 1543 C CA . ASN B 1 92 ? 39.933 -8.583 22.073 1.00 30.18 460 ASN B CA 1
ATOM 1544 C C . ASN B 1 92 ? 39.078 -9.862 22.240 1.00 30.10 460 ASN B C 1
ATOM 1545 O O . ASN B 1 92 ? 37.963 -9.861 22.810 1.00 25.64 460 ASN B O 1
ATOM 1550 N N . HIS B 1 93 ? 39.575 -10.965 21.657 1.00 25.68 461 HIS B N 1
ATOM 1551 C CA . HIS B 1 93 ? 38.988 -12.308 21.888 1.00 25.80 461 HIS B CA 1
ATOM 1552 C C . HIS B 1 93 ? 37.737 -12.674 21.190 1.00 25.64 461 HIS B C 1
ATOM 1553 O O . HIS B 1 93 ? 37.222 -13.742 21.499 1.00 27.69 461 HIS B O 1
ATOM 1560 N N . ASP B 1 94 ? 37.197 -11.861 20.233 1.00 25.66 462 ASP B N 1
ATOM 1561 C CA . ASP B 1 94 ? 36.017 -12.240 19.403 1.00 22.71 462 ASP B CA 1
ATOM 1562 C C . ASP B 1 94 ? 36.406 -12.189 17.907 1.00 25.16 462 ASP B C 1
ATOM 1563 O O . ASP B 1 94 ? 37.246 -11.320 17.531 1.00 23.32 462 ASP B O 1
ATOM 1568 N N . TYR B 1 95 ? 35.747 -12.993 17.067 1.00 24.85 463 TYR B N 1
ATOM 1569 C CA . TYR B 1 95 ? 35.901 -12.873 15.611 1.00 29.16 463 TYR B CA 1
ATOM 1570 C C . TYR B 1 95 ? 35.131 -11.663 15.123 1.00 29.81 463 TYR B C 1
ATOM 1571 O O . TYR B 1 95 ? 33.975 -11.587 15.416 1.00 30.12 463 TYR B O 1
ATOM 1580 N N . LYS B 1 96 ? 35.735 -10.743 14.398 1.00 23.48 464 LYS B N 1
ATOM 1581 C CA . LYS B 1 96 ? 35.035 -9.643 13.741 1.00 25.47 464 LYS B CA 1
ATOM 1582 C C . LYS B 1 96 ? 35.140 -9.820 12.274 1.00 29.35 464 LYS B C 1
ATOM 1583 O O . LYS B 1 96 ? 36.150 -10.376 11.793 1.00 26.13 464 LYS B O 1
ATOM 1589 N N . HIS B 1 97 ? 34.213 -9.194 11.540 1.00 24.91 465 HIS B N 1
ATOM 1590 C CA . HIS B 1 97 ? 34.158 -9.365 10.070 1.00 22.94 465 HIS B CA 1
ATOM 1591 C C . HIS B 1 97 ? 34.067 -8.005 9.473 1.00 25.97 465 HIS B C 1
ATOM 1592 O O . HIS B 1 97 ? 33.270 -7.156 9.920 1.00 27.51 465 HIS B O 1
ATOM 1599 N N . LEU B 1 98 ? 34.899 -7.751 8.475 1.00 24.69 466 LEU B N 1
ATOM 1600 C CA . LEU B 1 98 ? 34.827 -6.509 7.731 1.00 27.10 466 LEU B CA 1
ATOM 1601 C C . LEU B 1 98 ? 34.465 -6.928 6.319 1.00 24.61 466 LEU B C 1
ATOM 1602 O O . LEU B 1 98 ? 34.990 -7.908 5.769 1.00 26.97 466 LEU B O 1
ATOM 1607 N N . TYR B 1 99 ? 33.649 -6.127 5.679 1.00 23.01 467 TYR B N 1
ATOM 1608 C CA . TYR B 1 99 ? 33.262 -6.427 4.299 1.00 23.97 467 TYR B CA 1
ATOM 1609 C C . TYR B 1 99 ? 33.608 -5.238 3.459 1.00 23.42 467 TYR B C 1
ATOM 1610 O O . TYR B 1 99 ? 33.343 -4.110 3.865 1.00 26.15 467 TYR B O 1
ATOM 1619 N N . PHE B 1 100 ? 34.070 -5.508 2.228 1.00 25.89 468 PHE B N 1
ATOM 1620 C CA . PHE B 1 100 ? 34.515 -4.421 1.369 1.00 25.64 468 PHE B CA 1
ATOM 1621 C C . PHE B 1 100 ? 34.020 -4.769 -0.013 1.00 24.99 468 PHE B C 1
ATOM 1622 O O . PHE B 1 100 ? 33.881 -5.955 -0.372 1.00 25.28 468 PHE B O 1
ATOM 1630 N N . GLU B 1 101 ? 33.897 -3.764 -0.860 1.00 26.65 469 GLU B N 1
ATOM 1631 C CA . GLU B 1 101 ? 33.655 -4.154 -2.260 1.00 29.63 469 GLU B CA 1
ATOM 1632 C C . GLU B 1 101 ? 34.489 -3.298 -3.155 1.00 25.41 469 GLU B C 1
ATOM 1633 O O . GLU B 1 101 ? 34.871 -2.180 -2.785 1.00 27.93 469 GLU B O 1
ATOM 1639 N N . SER B 1 102 ? 34.691 -3.824 -4.350 1.00 27.06 470 SER B N 1
ATOM 1640 C CA . SER B 1 102 ? 35.479 -3.187 -5.350 1.00 28.44 470 SER B CA 1
ATOM 1641 C C . SER B 1 102 ? 35.209 -3.881 -6.631 1.00 30.64 470 SER B C 1
ATOM 1642 O O . SER B 1 102 ? 34.371 -4.810 -6.697 1.00 32.97 470 SER B O 1
ATOM 1645 N N . ASP B 1 103 ? 36.029 -3.586 -7.645 1.00 30.31 471 ASP B N 1
ATOM 1646 C CA . ASP B 1 103 ? 35.904 -4.324 -8.881 1.00 32.69 471 ASP B CA 1
ATOM 1647 C C . ASP B 1 103 ? 36.454 -5.707 -8.680 1.00 31.48 471 ASP B C 1
ATOM 1648 O O . ASP B 1 103 ? 37.264 -5.971 -7.741 1.00 28.92 471 ASP B O 1
ATOM 1653 N N . ALA B 1 104 ? 36.039 -6.640 -9.547 1.00 31.69 472 ALA B N 1
ATOM 1654 C CA . ALA B 1 104 ? 36.356 -8.038 -9.291 1.00 33.80 472 ALA B CA 1
ATOM 1655 C C . ALA B 1 104 ? 37.867 -8.468 -9.350 1.00 33.97 472 ALA B C 1
ATOM 1656 O O . ALA B 1 104 ? 38.309 -9.388 -8.627 1.00 28.64 472 ALA B O 1
ATOM 1658 N N . ALA B 1 105 ? 38.662 -7.813 -10.198 1.00 31.22 473 ALA B N 1
ATOM 1659 C CA . ALA B 1 105 ? 40.094 -8.131 -10.315 1.00 30.65 473 ALA B CA 1
ATOM 1660 C C . ALA B 1 105 ? 40.804 -7.696 -8.983 1.00 25.38 473 ALA B C 1
ATOM 1661 O O . ALA B 1 105 ? 41.639 -8.437 -8.427 1.00 29.59 473 ALA B O 1
ATOM 1663 N N . THR B 1 106 ? 40.475 -6.489 -8.518 1.00 24.80 474 THR B N 1
ATOM 1664 C CA . THR B 1 106 ? 41.010 -5.975 -7.255 1.00 29.46 474 THR B CA 1
ATOM 1665 C C . THR B 1 106 ? 40.649 -6.926 -6.079 1.00 28.82 474 THR B C 1
ATOM 1666 O O . THR B 1 106 ? 41.476 -7.239 -5.250 1.00 23.32 474 THR B O 1
ATOM 1670 N N . VAL B 1 107 ? 39.381 -7.333 -6.003 1.00 28.28 475 VAL B N 1
ATOM 1671 C CA . VAL B 1 107 ? 38.933 -8.204 -4.955 1.00 24.90 475 VAL B CA 1
ATOM 1672 C C . VAL B 1 107 ? 39.689 -9.520 -4.971 1.00 23.59 475 VAL B C 1
ATOM 1673 O O . VAL B 1 107 ? 40.201 -9.972 -3.940 1.00 24.11 475 VAL B O 1
ATOM 1677 N N . ASN B 1 108 ? 39.779 -10.144 -6.153 1.00 24.78 476 ASN B N 1
ATOM 1678 C CA . ASN B 1 108 ? 40.490 -11.394 -6.274 1.00 25.48 476 ASN B CA 1
ATOM 1679 C C . ASN B 1 108 ? 41.980 -11.223 -5.910 1.00 23.63 476 ASN B C 1
ATOM 1680 O O . ASN B 1 108 ? 42.564 -12.052 -5.273 1.00 21.08 476 ASN B O 1
ATOM 1685 N N . GLU B 1 109 ? 42.594 -10.090 -6.274 1.00 23.10 477 GLU B N 1
ATOM 1686 C CA . GLU B 1 109 ? 43.997 -9.906 -5.883 1.00 22.57 477 GLU B CA 1
ATOM 1687 C C . GLU B 1 109 ? 44.123 -9.821 -4.359 1.00 19.84 477 GLU B C 1
ATOM 1688 O O . GLU B 1 109 ? 45.024 -10.380 -3.783 1.00 20.41 477 GLU B O 1
ATOM 1694 N N . ILE B 1 110 ? 43.225 -9.099 -3.704 1.00 20.41 478 ILE B N 1
ATOM 1695 C CA . ILE B 1 110 ? 43.305 -8.936 -2.267 1.00 19.83 478 ILE B CA 1
ATOM 1696 C C . ILE B 1 110 ? 43.087 -10.257 -1.531 1.00 20.06 478 ILE B C 1
ATOM 1697 O O . ILE B 1 110 ? 43.850 -10.646 -0.609 1.00 19.24 478 ILE B O 1
ATOM 1702 N N . VAL B 1 111 ? 42.043 -10.997 -1.965 1.00 20.29 479 VAL B N 1
ATOM 1703 C CA . VAL B 1 111 ? 41.716 -12.303 -1.312 1.00 18.93 479 VAL B CA 1
ATOM 1704 C C . VAL B 1 111 ? 42.947 -13.220 -1.499 1.00 17.08 479 VAL B C 1
ATOM 1705 O O . VAL B 1 111 ? 43.410 -13.885 -0.562 1.00 19.78 479 VAL B O 1
ATOM 1709 N N . LEU B 1 112 ? 43.529 -13.241 -2.670 1.00 20.67 480 LEU B N 1
ATOM 1710 C CA . LEU B 1 112 ? 44.718 -14.179 -2.800 1.00 21.55 480 LEU B CA 1
ATOM 1711 C C . LEU B 1 112 ? 45.906 -13.727 -1.936 1.00 21.98 480 LEU B C 1
ATOM 1712 O O . LEU B 1 112 ? 46.628 -14.552 -1.328 1.00 21.10 480 LEU B O 1
ATOM 1717 N N . LYS B 1 113 ? 46.150 -12.389 -1.920 1.00 19.39 481 LYS B N 1
ATOM 1718 C CA . LYS B 1 113 ? 47.323 -11.863 -1.107 1.00 19.10 481 LYS B CA 1
ATOM 1719 C C . LYS B 1 113 ? 47.133 -12.203 0.408 1.00 17.01 481 LYS B C 1
ATOM 1720 O O . LYS B 1 113 ? 48.059 -12.678 1.062 1.00 16.56 481 LYS B O 1
ATOM 1726 N N . VAL B 1 114 ? 45.927 -11.928 0.979 1.00 17.13 482 VAL B N 1
ATOM 1727 C CA . VAL B 1 114 ? 45.708 -12.262 2.362 1.00 17.72 482 VAL B CA 1
ATOM 1728 C C . VAL B 1 114 ? 45.851 -13.824 2.586 1.00 16.76 482 VAL B C 1
ATOM 1729 O O . VAL B 1 114 ? 46.495 -14.270 3.569 1.00 17.56 482 VAL B O 1
ATOM 1733 N N . ASN B 1 115 ? 45.273 -14.644 1.723 1.00 19.34 483 ASN B N 1
ATOM 1734 C CA . ASN B 1 115 ? 45.438 -16.094 1.970 1.00 20.25 483 ASN B CA 1
ATOM 1735 C C . ASN B 1 115 ? 46.866 -16.576 1.817 1.00 24.01 483 ASN B C 1
ATOM 1736 O O . ASN B 1 115 ? 47.319 -17.529 2.474 1.00 23.20 483 ASN B O 1
ATOM 1741 N N . TYR B 1 116 ? 47.597 -15.894 0.928 1.00 23.00 484 TYR B N 1
ATOM 1742 C CA . TYR B 1 116 ? 48.979 -16.300 0.780 1.00 23.45 484 TYR B CA 1
ATOM 1743 C C . TYR B 1 116 ? 49.696 -15.964 2.059 1.00 23.76 484 TYR B C 1
ATOM 1744 O O . TYR B 1 116 ? 50.518 -16.709 2.502 1.00 24.68 484 TYR B O 1
ATOM 1753 N N . ILE B 1 117 ? 49.391 -14.841 2.737 1.00 21.40 485 ILE B N 1
ATOM 1754 C CA . ILE B 1 117 ? 50.021 -14.543 4.018 1.00 18.61 485 ILE B CA 1
ATOM 1755 C C . ILE B 1 117 ? 49.526 -15.501 5.131 1.00 22.69 485 ILE B C 1
ATOM 1756 O O . ILE B 1 117 ? 50.291 -15.894 5.979 1.00 22.18 485 ILE B O 1
ATOM 1761 N N . LEU B 1 118 ? 48.218 -15.840 5.163 1.00 19.67 486 LEU B N 1
ATOM 1762 C CA . LEU B 1 118 ? 47.759 -16.850 6.188 1.00 19.69 486 LEU B CA 1
ATOM 1763 C C . LEU B 1 118 ? 48.499 -18.189 5.970 1.00 21.35 486 LEU B C 1
ATOM 1764 O O . LEU B 1 118 ? 49.015 -18.732 6.897 1.00 20.58 486 LEU B O 1
ATOM 1769 N N . GLU B 1 119 ? 48.563 -18.664 4.722 1.00 22.46 487 GLU B N 1
ATOM 1770 C CA . GLU B 1 119 ? 49.243 -19.939 4.435 1.00 27.68 487 GLU B CA 1
ATOM 1771 C C . GLU B 1 119 ? 50.731 -19.979 4.655 1.00 30.17 487 GLU B C 1
ATOM 1772 O O . GLU B 1 119 ? 51.275 -21.071 4.890 1.00 28.27 487 GLU B O 1
ATOM 1778 N N . SER B 1 120 ? 51.395 -18.815 4.704 1.00 25.18 488 SER B N 1
ATOM 1779 C CA . SER B 1 120 ? 52.824 -18.796 4.902 1.00 24.83 488 SER B CA 1
ATOM 1780 C C . SER B 1 120 ? 53.209 -18.977 6.348 1.00 27.99 488 SER B C 1
ATOM 1781 O O . SER B 1 120 ? 54.404 -19.112 6.692 1.00 26.34 488 SER B O 1
ATOM 1784 N N . ARG B 1 121 ? 52.268 -18.883 7.275 1.00 24.33 489 ARG B N 1
ATOM 1785 C CA . ARG B 1 121 ? 52.667 -19.107 8.665 1.00 22.40 489 ARG B CA 1
ATOM 1786 C C . ARG B 1 121 ? 53.210 -20.557 8.907 1.00 23.85 489 ARG B C 1
ATOM 1787 O O . ARG B 1 121 ? 54.080 -20.734 9.712 1.00 23.88 489 ARG B O 1
ATOM 1795 N N . ALA B 1 122 ? 52.673 -21.551 8.241 1.00 22.27 490 ALA B N 1
ATOM 1796 C CA . ALA B 1 122 ? 53.113 -22.975 8.557 1.00 30.92 490 ALA B CA 1
ATOM 1797 C C . ALA B 1 122 ? 54.594 -23.184 8.122 1.00 32.97 490 ALA B C 1
ATOM 1798 O O . ALA B 1 122 ? 54.989 -22.573 7.133 1.00 33.69 490 ALA B O 1
ATOM 1800 N N . SER B 1 123 ? 55.369 -24.094 8.685 1.00 39.60 491 SER B N 1
ATOM 1801 C CA . SER B 1 123 ? 56.753 -24.232 8.112 1.00 42.30 491 SER B CA 1
ATOM 1802 C C . SER B 1 123 ? 56.802 -25.167 6.915 1.00 35.01 491 SER B C 1
ATOM 1803 O O . SER B 1 123 ? 55.700 -25.788 6.703 1.00 32.40 491 SER B O 1
#

Solvent-accessible surface area: 13142 Å² total; per-residue (Å²): 88,80,148,62,63,55,103,68,94,130,35,9,73,116,126,99,44,13,135,8,23,24,10,17,136,106,72,10,15,9,81,5,54,1,0,1,11,23,108,82,0,54,4,56,54,125,148,159,36,98,50,80,45,80,90,46,79,5,70,6,104,76,2,48,36,3,80,77,54,83,87,130,34,124,63,57,0,24,2,62,3,17,17,63,31,129,170,93,140,102,90,20,56,0,10,21,55,12,76,29,0,72,65,0,23,82,18,2,54,38,8,29,136,60,112,152,91,83,170,54,78,86,125,70,72,97,66,12,52,110,126,98,36,14,173,6,18,23,6,20,124,38,137,80,47,34,88,6,71,1,3,1,14,20,112,89,0,56,4,49,58,124,103,95,110,77,93,51,76,5,80,9,118,78,3,48,35,1,36,18,0,24,90,87,43,118,83,61,0,2,1,28,3,15,21,64,39,132,165,84,143,76,66,20,4,0,38,22,55,12,81,30,1,79,69,0,5,88,18,2,14,80,7,24,112,38,125,81,165

Foldseek 3Di:
DVVVVVVCLVCLQPKDWDWWWWQPPVHRTFTWIWIGHLQWTKTGGPDPPDDDDDIDIGGLVQWDAKAFPAADDQFKTKIKTWGADPRDIDIIMIIGGPVVNVSVRVSSVSSVVPPD/DVVVVVVVLCVLADKDWDWWWWDPDDPDTFTWIWIDHLFWTWIAGCVDRPIDIGGLVQWDAKAWDDDDDQFWTKIWTWGDDPHDIDIIMIIGGDVRSVVVRVSSVVSVVVVDD

Sequence (229 aa):
GAMATVQDMLSSHHYKSFKVSMIHRLRFTTDVQLGISGDKVEIDPVTKFWIKQKPISIDSDLLCACDLAEEKSPSHAIFKLTYLSNHDYKHLYFESDAATVNEIVLKVNYILESRAGAMATVQDMLSSHHYKSFKVSMIHRLRFTTDVQLGISGDKVEIDPVIKQKPISIDSDLLCACDLAEEKSPSHAIFKLTYLSNHDYKHLYFESDAATVNEIVLKVNYILESRAS